Protein AF-A0A497P0Y0-F1 (afdb_monomer_lite)

Secondary structure (DSSP, 8-state):
-----TTSS---S--PEEEEEE-SS-EEEEEEEEETTEEEEEEEEE-----S------S-EEEEEEETTEEEEEEE-TTS-EEEEEEEEEE---SEETTEEP-HHHHHHH--HHHHGGG-SS-HHHHHHHHHHHHHHHHHHH--S---TTSPPEEEEEEEEPPHHHHHHHHHH-TTHHHHS-TT-EEEEEEEE-----TTS-GGGSS-------GGGGGSHHHHHHHHHHHHHHHHHHHTT-EEES--S-GGG-EE-TTS-EE--S--EEES-GGGS-HHHHHHHHHHH-TTHHHHHHHHHHTTHHHHH---

pLDDT: mean 73.54, std 20.31, range [21.72, 95.25]

Structure (mmCIF, N/CA/C/O backbone):
data_AF-A0A497P0Y0-F1
#
_entry.id   AF-A0A497P0Y0-F1
#
loop_
_atom_site.group_PDB
_atom_site.id
_atom_site.type_symbol
_atom_site.label_atom_id
_atom_site.label_alt_id
_atom_site.label_comp_id
_atom_site.label_asym_id
_atom_site.label_entity_id
_atom_site.label_seq_id
_atom_site.pdbx_PDB_ins_code
_atom_site.Cartn_x
_atom_site.Cartn_y
_atom_site.Cartn_z
_atom_site.occupancy
_atom_site.B_iso_or_equiv
_atom_site.auth_seq_id
_atom_site.auth_comp_id
_atom_site.auth_asym_id
_atom_site.auth_atom_id
_atom_site.pdbx_PDB_model_num
ATOM 1 N N . MET A 1 1 ? -56.706 9.541 15.195 1.00 26.22 1 MET A N 1
ATOM 2 C CA . MET A 1 1 ? -55.741 8.515 15.650 1.00 26.22 1 MET A CA 1
ATOM 3 C C . MET A 1 1 ? -54.437 8.794 14.907 1.00 26.22 1 MET A C 1
ATOM 5 O O . MET A 1 1 ? -54.385 8.476 13.733 1.00 26.22 1 MET A O 1
ATOM 9 N N . VAL A 1 2 ? -53.540 9.685 15.359 1.00 25.16 2 VAL A N 1
ATOM 10 C CA . VAL A 1 2 ? -52.683 9.678 16.581 1.00 25.16 2 VAL A CA 1
ATOM 11 C C . VAL A 1 2 ? -51.764 8.446 16.550 1.00 25.16 2 VAL A C 1
ATOM 13 O O . VAL A 1 2 ? -52.299 7.348 16.523 1.00 25.16 2 VAL A O 1
ATOM 16 N N . ALA A 1 3 ? -50.427 8.519 16.491 1.00 21.72 3 ALA A N 1
ATOM 17 C CA . ALA A 1 3 ? -49.429 9.527 16.903 1.00 21.72 3 ALA A CA 1
ATOM 18 C C . ALA A 1 3 ? -48.174 9.435 15.983 1.00 21.72 3 ALA A C 1
ATOM 20 O O . ALA A 1 3 ? -48.019 8.425 15.311 1.00 21.72 3 ALA A O 1
ATOM 21 N N . SER A 1 4 ? -47.204 10.348 15.875 1.00 24.91 4 SER A N 1
ATOM 22 C CA . SER A 1 4 ? -46.883 11.650 16.471 1.00 24.91 4 SER A CA 1
ATO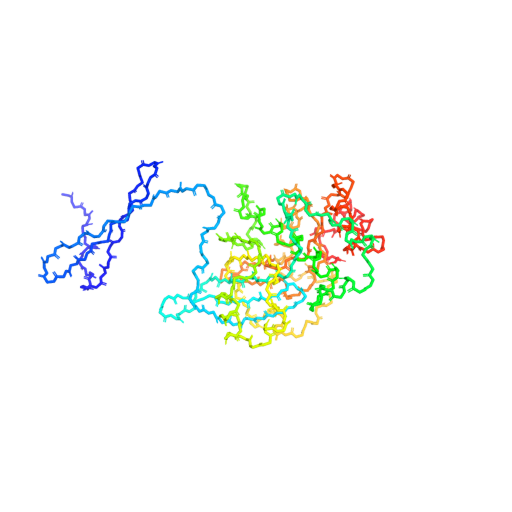M 23 C C . SER A 1 4 ? -45.956 12.366 15.468 1.00 24.91 4 SER A C 1
ATOM 25 O O . SER A 1 4 ? -45.008 11.773 14.957 1.00 24.91 4 SER A O 1
ATOM 27 N N . ILE A 1 5 ? -46.249 13.638 15.190 1.00 28.92 5 ILE A N 1
ATOM 28 C CA . ILE A 1 5 ? -45.466 14.584 14.372 1.00 28.92 5 ILE A CA 1
ATOM 29 C C . ILE A 1 5 ? -44.524 15.423 15.278 1.00 28.92 5 ILE A C 1
ATOM 31 O O . ILE A 1 5 ? -44.015 16.473 14.896 1.00 28.92 5 ILE A O 1
ATOM 35 N N . ASP A 1 6 ? -44.211 14.950 16.489 1.00 26.39 6 ASP A N 1
ATOM 36 C CA . ASP A 1 6 ? -43.544 15.764 17.518 1.00 26.39 6 ASP A CA 1
ATOM 37 C C . ASP A 1 6 ? -42.010 15.697 17.542 1.00 26.39 6 ASP A C 1
ATOM 39 O O . ASP A 1 6 ? -41.396 16.006 18.559 1.00 26.39 6 ASP A O 1
ATOM 43 N N . ILE A 1 7 ? -41.347 15.400 16.420 1.00 30.09 7 ILE A N 1
ATOM 44 C CA . ILE A 1 7 ? -39.879 15.577 16.304 1.00 30.09 7 ILE A CA 1
ATOM 45 C C . ILE A 1 7 ? -39.515 16.597 15.208 1.00 30.09 7 ILE A C 1
ATOM 47 O O . ILE A 1 7 ? -38.430 16.577 14.644 1.00 30.09 7 ILE A O 1
ATOM 51 N N . ILE A 1 8 ? -40.415 17.537 14.888 1.00 31.58 8 ILE A N 1
ATOM 52 C CA . ILE A 1 8 ? -40.099 18.686 14.004 1.00 31.58 8 ILE A CA 1
ATOM 53 C C . ILE A 1 8 ? -40.262 20.036 14.735 1.00 31.58 8 ILE A C 1
ATOM 55 O O . ILE A 1 8 ? -40.150 21.111 14.153 1.00 31.58 8 ILE A O 1
ATOM 59 N N . ARG A 1 9 ? -40.438 20.029 16.061 1.00 33.03 9 ARG A N 1
ATOM 60 C CA . ARG A 1 9 ? -40.437 21.254 16.877 1.00 33.03 9 ARG A CA 1
ATOM 61 C C . ARG A 1 9 ? -39.336 21.235 17.926 1.00 33.03 9 ARG A C 1
ATOM 63 O O . ARG A 1 9 ? -39.601 21.049 19.106 1.00 33.03 9 ARG A O 1
ATOM 70 N N . LYS A 1 10 ? -38.106 21.457 17.453 1.00 32.50 10 LYS A N 1
ATOM 71 C CA . LYS A 1 10 ? -37.023 22.240 18.089 1.00 32.50 10 LYS A CA 1
ATOM 72 C C . LYS A 1 10 ? -35.730 22.060 17.285 1.00 32.50 10 LYS A C 1
ATOM 74 O O . LYS A 1 10 ? -34.733 21.568 17.794 1.00 32.50 10 LYS A O 1
ATOM 79 N N . LEU A 1 11 ? -35.738 22.472 16.019 1.00 30.89 11 LEU A N 1
ATOM 80 C CA . LEU A 1 11 ? -34.484 22.817 15.354 1.00 30.89 11 LEU A CA 1
ATOM 81 C C . LEU A 1 11 ? -34.335 24.326 15.474 1.00 30.89 11 LEU A C 1
ATOM 83 O O . LEU A 1 11 ? -35.070 25.105 14.869 1.00 30.89 11 LEU A O 1
ATOM 87 N N . SER A 1 12 ? -33.448 24.734 16.373 1.00 30.14 12 SER A N 1
ATOM 88 C CA . SER A 1 12 ? -33.051 26.121 16.550 1.00 30.14 12 SER A CA 1
ATOM 89 C C . SER A 1 12 ? -32.445 26.637 15.245 1.00 30.14 12 SER A C 1
ATOM 91 O O . SER A 1 12 ? -31.323 26.269 14.931 1.00 30.14 12 SER A O 1
ATOM 93 N N . ALA A 1 13 ? -33.205 27.433 14.490 1.00 37.41 13 ALA A N 1
ATOM 94 C CA . ALA A 1 13 ? -32.829 28.497 13.542 1.00 37.41 13 ALA A CA 1
ATOM 95 C C . ALA A 1 13 ? -31.476 28.470 12.767 1.00 37.41 13 ALA A C 1
ATOM 97 O O . ALA A 1 13 ? -31.048 29.522 12.302 1.00 37.41 13 ALA A O 1
ATOM 98 N N . LYS A 1 14 ? -30.781 27.339 12.584 1.00 37.22 14 LYS A N 1
ATOM 99 C CA . LYS A 1 14 ? -29.436 27.297 11.972 1.00 37.22 14 LYS A CA 1
ATOM 100 C C . LYS A 1 14 ? -29.099 26.018 11.195 1.00 37.22 14 LYS A C 1
ATOM 102 O O . LYS A 1 14 ? -27.926 25.765 10.941 1.00 37.22 14 LYS A O 1
ATOM 107 N N . GLU A 1 15 ? -30.073 25.217 10.773 1.00 38.66 15 GLU A N 1
ATOM 108 C CA . GLU A 1 15 ? -29.771 23.977 10.042 1.00 38.66 15 GLU A CA 1
ATOM 109 C C . GLU A 1 15 ? -30.159 24.057 8.564 1.00 38.66 15 GLU A C 1
ATOM 111 O O . GLU A 1 15 ? -31.313 24.279 8.204 1.00 38.66 15 GLU A O 1
ATOM 116 N N . SER A 1 16 ? -29.158 23.874 7.697 1.00 41.31 16 SER A N 1
ATOM 117 C CA . SER A 1 16 ? -29.341 23.672 6.259 1.00 41.31 16 SER A CA 1
ATOM 118 C C . SER A 1 16 ? -29.827 22.245 6.015 1.00 41.31 16 SER A C 1
ATOM 120 O O . SER A 1 16 ? -29.121 21.294 6.345 1.00 41.31 16 SER A O 1
ATOM 122 N N . LEU A 1 17 ? -30.998 22.074 5.400 1.00 39.56 17 LEU A N 1
ATOM 123 C CA . LEU A 1 17 ? -31.491 20.753 5.007 1.00 39.56 17 LEU A CA 1
ATOM 124 C C . LEU A 1 17 ? -31.015 20.434 3.582 1.00 39.56 17 LEU A C 1
ATOM 126 O O . LEU A 1 17 ? -31.381 21.129 2.634 1.00 39.56 17 LEU A O 1
ATOM 130 N N . ILE A 1 18 ? -30.211 19.382 3.419 1.00 39.75 18 ILE A N 1
ATOM 131 C CA . ILE A 1 18 ? -29.804 18.873 2.101 1.00 39.75 18 ILE A CA 1
ATOM 132 C C . ILE A 1 18 ? -30.779 17.767 1.704 1.00 39.75 18 ILE A C 1
ATOM 134 O O . ILE A 1 18 ? -30.883 16.748 2.386 1.00 39.75 18 ILE A O 1
ATOM 138 N N . ARG A 1 19 ? -31.488 17.949 0.586 1.00 43.88 19 ARG A N 1
ATOM 139 C CA . ARG A 1 19 ? -32.291 16.885 -0.035 1.00 43.88 19 ARG A CA 1
ATOM 140 C C . ARG A 1 19 ? -31.637 16.475 -1.349 1.00 43.88 19 ARG A C 1
ATOM 142 O O . ARG A 1 19 ? -31.495 17.303 -2.247 1.00 43.88 19 ARG A O 1
ATOM 149 N N . ALA A 1 20 ? -31.233 15.210 -1.441 1.00 33.78 20 ALA A N 1
ATOM 150 C CA . ALA A 1 20 ? -30.692 14.619 -2.658 1.00 33.78 20 ALA A CA 1
ATOM 151 C C . ALA A 1 20 ? -31.808 13.889 -3.413 1.00 33.78 20 ALA A C 1
ATOM 153 O O . ALA A 1 20 ? -32.494 13.038 -2.845 1.00 33.78 20 ALA A O 1
ATOM 154 N N . PHE A 1 21 ? -31.973 14.212 -4.694 1.00 42.25 21 PHE A N 1
ATOM 155 C CA . PHE A 1 21 ? -32.857 13.488 -5.603 1.00 42.25 21 PHE A CA 1
ATOM 156 C C . PHE A 1 21 ? -32.004 12.825 -6.683 1.00 42.25 21 PHE A C 1
ATOM 158 O O . PHE A 1 21 ? -31.130 13.463 -7.269 1.00 42.25 21 PHE A O 1
ATOM 165 N N . ASN A 1 22 ? -32.252 11.540 -6.929 1.00 33.12 22 ASN A N 1
ATOM 166 C CA . ASN A 1 22 ? -31.577 10.763 -7.961 1.00 33.12 22 ASN A CA 1
ATOM 167 C C . ASN A 1 22 ? -32.550 10.545 -9.127 1.00 33.12 22 ASN A C 1
ATOM 169 O O . ASN A 1 22 ? -33.554 9.855 -8.956 1.00 33.12 22 ASN A O 1
ATOM 173 N N . ASN A 1 23 ? -32.259 11.116 -10.300 1.00 36.78 23 ASN A N 1
ATOM 174 C CA . ASN A 1 23 ? -33.035 10.885 -11.527 1.00 36.78 23 ASN A CA 1
ATOM 175 C C . ASN A 1 23 ? -32.275 10.039 -12.572 1.00 36.78 23 ASN A C 1
ATOM 177 O O . ASN A 1 23 ? -32.440 10.222 -13.773 1.00 36.78 23 ASN A O 1
ATOM 181 N N . ARG A 1 24 ? -31.474 9.072 -12.105 1.00 41.53 24 ARG A N 1
ATOM 182 C CA . ARG A 1 24 ? -30.738 8.056 -12.885 1.00 41.53 24 ARG A CA 1
ATOM 183 C C . ARG A 1 24 ? -29.571 8.543 -13.752 1.00 41.53 24 ARG A C 1
ATOM 185 O O . ARG A 1 24 ? -28.802 7.688 -14.173 1.00 41.53 24 ARG A O 1
ATOM 192 N N . GLN A 1 25 ? -29.360 9.845 -13.962 1.00 38.66 25 GLN A N 1
ATOM 193 C CA . GLN A 1 25 ? -28.145 10.356 -14.636 1.00 38.66 25 GLN A CA 1
ATOM 194 C C . GLN A 1 25 ? -27.561 11.634 -14.017 1.00 38.66 25 GLN A C 1
ATOM 196 O O . GLN A 1 25 ? -26.465 12.057 -14.383 1.00 38.66 25 GLN A O 1
ATOM 201 N N . THR A 1 26 ? -28.246 12.240 -13.046 1.00 33.69 26 THR A N 1
ATOM 202 C CA . THR A 1 26 ? -27.834 13.515 -12.460 1.00 33.69 26 THR A CA 1
ATOM 203 C C . THR A 1 26 ? -28.132 13.535 -10.964 1.00 33.69 26 THR A C 1
ATOM 205 O O . THR A 1 26 ? -29.232 13.185 -10.529 1.00 33.69 26 THR A O 1
ATOM 208 N N . LEU A 1 27 ? -27.147 13.946 -10.163 1.00 36.38 27 LEU A N 1
ATOM 209 C CA . LEU A 1 27 ? -27.351 14.257 -8.748 1.00 36.38 27 LEU A CA 1
ATOM 210 C C . LEU A 1 27 ? -27.666 15.746 -8.636 1.00 36.38 27 LEU A C 1
ATOM 212 O O . LEU A 1 27 ? -26.836 16.591 -8.975 1.00 36.38 27 LEU A O 1
ATOM 216 N N . VAL A 1 28 ? -28.881 16.052 -8.182 1.00 38.41 28 VAL A N 1
ATOM 217 C CA . VAL A 1 28 ? -29.324 17.423 -7.926 1.00 38.41 28 VAL A CA 1
ATOM 218 C C . VAL A 1 28 ? -29.321 17.652 -6.423 1.00 38.41 28 VAL A C 1
ATOM 220 O O . VAL A 1 28 ? -30.096 17.032 -5.689 1.00 38.41 28 VAL A O 1
ATOM 223 N N . PHE A 1 29 ? -28.455 18.554 -5.970 1.00 39.50 29 PHE A N 1
ATOM 224 C CA . PHE A 1 29 ? -28.416 18.990 -4.580 1.00 39.50 29 PHE A CA 1
ATOM 225 C C . PHE A 1 29 ? -29.202 20.288 -4.456 1.00 39.50 29 PHE A C 1
ATOM 227 O O . PHE A 1 29 ? -28.861 21.290 -5.086 1.00 39.50 29 PHE A O 1
ATOM 234 N N . ARG A 1 30 ? -30.265 20.263 -3.647 1.00 46.97 30 ARG A N 1
ATOM 235 C CA . ARG A 1 30 ? -30.983 21.476 -3.247 1.00 46.97 30 ARG A CA 1
ATOM 236 C C . ARG A 1 30 ? -30.534 21.869 -1.854 1.00 46.97 30 ARG A C 1
ATOM 238 O O . ARG A 1 30 ? -30.734 21.104 -0.907 1.00 46.97 30 ARG A O 1
ATOM 245 N N . LYS A 1 31 ? -29.947 23.058 -1.743 1.00 42.88 31 LYS A N 1
ATOM 246 C CA . LYS A 1 31 ? -29.675 23.696 -0.457 1.00 42.88 31 LYS A CA 1
ATOM 247 C C . LYS A 1 31 ? -30.697 24.807 -0.265 1.00 42.88 31 LYS A C 1
ATOM 249 O O . LYS A 1 31 ? -30.744 25.743 -1.061 1.00 42.88 31 LYS A O 1
ATOM 254 N N . VAL A 1 32 ? -31.541 24.638 0.747 1.00 47.59 32 VAL A N 1
ATOM 255 C CA . VAL A 1 32 ? -32.571 25.609 1.116 1.00 47.59 32 VAL A CA 1
ATOM 256 C C . VAL A 1 32 ? -32.008 26.498 2.214 1.00 47.59 32 VAL A C 1
ATOM 258 O O . VAL A 1 32 ? -31.602 25.995 3.265 1.00 47.59 32 VAL A O 1
ATOM 261 N N . TYR A 1 33 ? -31.977 27.802 1.960 1.00 49.31 33 TYR A N 1
ATOM 262 C CA . TYR A 1 33 ? -31.650 28.807 2.964 1.00 49.31 33 TYR A CA 1
ATOM 263 C C . TYR A 1 33 ? -32.913 29.557 3.361 1.00 49.31 33 TYR A C 1
ATOM 265 O O . TYR A 1 33 ? -33.734 29.902 2.512 1.00 49.31 33 TYR A O 1
ATOM 273 N N . MET A 1 34 ? -33.032 29.826 4.655 1.00 47.50 34 MET A N 1
ATOM 274 C CA . MET A 1 34 ? -34.010 30.763 5.188 1.00 47.50 34 MET A CA 1
ATOM 275 C C . MET A 1 34 ? -33.239 32.033 5.531 1.00 47.50 34 MET A C 1
ATOM 277 O O . MET A 1 34 ? -32.602 32.086 6.581 1.00 47.50 34 MET A O 1
ATOM 281 N N . ASP A 1 35 ? -33.254 33.018 4.635 1.00 47.00 35 ASP A N 1
ATOM 282 C CA . ASP A 1 35 ? -32.690 34.341 4.909 1.00 47.00 35 ASP A CA 1
ATOM 283 C C . ASP A 1 35 ? -33.825 35.368 4.934 1.00 47.00 35 ASP A C 1
ATOM 285 O O . ASP A 1 35 ? -34.617 35.477 3.991 1.00 47.00 35 ASP A O 1
ATOM 289 N N . ASN A 1 36 ? -33.967 36.050 6.072 1.00 48.34 36 ASN A N 1
ATOM 290 C CA . ASN A 1 36 ? -35.011 37.045 6.343 1.00 48.34 36 ASN A CA 1
ATOM 291 C C . ASN A 1 36 ? -36.447 36.612 5.975 1.00 48.34 36 ASN A C 1
ATOM 293 O O . ASN A 1 36 ? -37.255 37.416 5.518 1.00 48.34 36 ASN A O 1
ATOM 297 N N . GLY A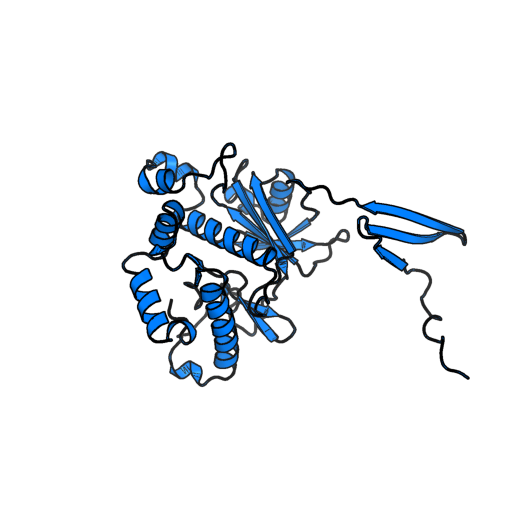 1 37 ? -36.780 35.333 6.181 1.00 51.25 37 GLY A N 1
ATOM 298 C CA . GLY A 1 37 ? -38.121 34.795 5.919 1.00 51.25 37 GLY A CA 1
ATOM 299 C C . GLY A 1 37 ? -38.429 34.513 4.445 1.00 51.25 37 GLY A C 1
ATOM 300 O O . GLY A 1 37 ? -39.559 34.146 4.133 1.00 51.25 37 GLY A O 1
ATOM 301 N N . SER A 1 38 ? -37.443 34.639 3.553 1.00 40.31 38 SER A N 1
ATOM 302 C CA . SER A 1 38 ? -37.554 34.251 2.145 1.00 40.31 38 SER A CA 1
ATOM 303 C C . SER A 1 38 ? -36.740 32.987 1.860 1.00 40.31 38 SER A C 1
ATOM 305 O O . SER A 1 38 ? -35.599 32.848 2.306 1.00 40.31 38 SER A O 1
ATOM 307 N N . GLU A 1 39 ? -37.352 32.042 1.144 1.00 48.66 39 GLU A N 1
ATOM 308 C CA . GLU A 1 39 ? -36.706 30.796 0.737 1.00 48.66 39 GLU A CA 1
ATOM 309 C C . GLU A 1 39 ? -35.817 31.059 -0.484 1.00 48.66 39 GLU A C 1
ATOM 311 O O . GLU A 1 39 ? -36.305 31.475 -1.536 1.00 48.66 39 GLU A O 1
ATOM 316 N N . GLN A 1 40 ? -34.515 30.795 -0.363 1.00 43.19 40 GLN A N 1
ATOM 317 C CA . GLN A 1 40 ? -33.606 30.782 -1.510 1.00 43.19 40 GLN A CA 1
ATOM 318 C C . GLN A 1 40 ? -33.149 29.354 -1.807 1.00 43.19 40 GLN A C 1
ATOM 320 O O . GLN A 1 40 ? -32.635 28.652 -0.930 1.00 43.19 40 GLN A O 1
ATOM 325 N N . ILE A 1 41 ? -33.334 28.928 -3.061 1.00 48.75 41 ILE A N 1
ATOM 326 C CA . ILE A 1 41 ? -33.020 27.577 -3.535 1.00 48.75 41 ILE A CA 1
ATOM 327 C C . ILE A 1 41 ? -31.795 27.650 -4.443 1.00 48.75 41 ILE A C 1
ATOM 329 O O . ILE A 1 41 ? -31.890 28.081 -5.593 1.00 48.75 41 ILE A O 1
ATOM 333 N N . LEU A 1 42 ? -30.651 27.170 -3.953 1.00 40.81 42 LEU A N 1
ATOM 334 C CA . LEU A 1 42 ? -29.485 26.943 -4.803 1.00 40.81 42 LEU A CA 1
ATOM 335 C C . LEU A 1 42 ? -29.553 25.515 -5.358 1.00 40.81 42 LEU A C 1
ATOM 337 O O . LEU A 1 42 ? -29.602 24.550 -4.588 1.00 40.81 42 LEU A O 1
ATOM 341 N N . THR A 1 43 ? -29.587 25.388 -6.685 1.00 41.81 43 THR A N 1
ATOM 342 C CA . THR A 1 43 ? -29.616 24.095 -7.380 1.00 41.81 43 THR A CA 1
ATOM 343 C C . THR A 1 43 ? -28.285 23.878 -8.081 1.00 41.81 43 THR A C 1
ATOM 345 O O . THR A 1 43 ? -27.967 24.600 -9.022 1.00 41.81 43 THR A O 1
ATOM 348 N N . THR A 1 44 ? -27.530 22.870 -7.644 1.00 39.81 44 THR A N 1
ATOM 349 C CA . THR A 1 44 ? -26.302 22.445 -8.327 1.00 39.81 44 THR A CA 1
ATOM 350 C C . THR A 1 44 ? -26.538 21.097 -8.992 1.00 39.81 44 THR A C 1
ATOM 352 O O . THR A 1 44 ? -26.997 20.146 -8.352 1.00 39.81 44 THR A O 1
ATOM 355 N N . THR A 1 45 ? -26.216 21.032 -10.280 1.00 35.88 45 THR A N 1
ATOM 356 C CA . THR A 1 45 ? -26.426 19.871 -11.147 1.00 35.88 45 THR A CA 1
ATOM 357 C C . THR A 1 45 ? -25.080 19.212 -11.426 1.00 35.88 45 THR A C 1
ATOM 359 O O . THR A 1 45 ? -24.181 19.868 -11.946 1.00 35.88 45 THR A O 1
ATOM 362 N N . TYR A 1 46 ? -24.930 17.929 -11.085 1.00 33.88 46 TYR A N 1
ATOM 363 C CA . TYR A 1 46 ? -23.716 17.166 -11.384 1.00 33.88 46 TYR A CA 1
ATOM 364 C C . TYR A 1 46 ? -23.980 16.082 -12.432 1.00 33.88 46 TYR A C 1
ATOM 366 O O . TYR A 1 46 ? -24.765 15.162 -12.182 1.00 33.88 46 TYR A O 1
ATOM 374 N N . THR A 1 47 ? -23.270 16.163 -13.559 1.00 33.81 47 THR A N 1
ATOM 375 C CA . THR A 1 47 ? -23.210 15.122 -14.595 1.00 33.81 47 THR A CA 1
ATOM 376 C C . THR A 1 47 ? -21.839 14.434 -14.522 1.00 33.81 47 THR A C 1
ATOM 378 O O . THR A 1 47 ? -20.821 15.133 -14.553 1.00 33.81 47 THR A O 1
ATOM 381 N N . PRO A 1 48 ? -21.751 13.099 -14.380 1.00 33.94 48 PRO A N 1
ATOM 382 C CA . PRO A 1 48 ? -20.465 12.409 -14.378 1.00 33.94 48 PRO A CA 1
ATOM 383 C C . PRO A 1 48 ? -19.941 12.280 -15.815 1.00 33.94 48 PRO A C 1
ATOM 385 O O . PRO A 1 48 ? -20.523 11.550 -16.610 1.00 33.94 48 PRO A O 1
ATOM 388 N N . GLU A 1 49 ? -18.842 12.960 -16.139 1.00 33.03 49 GLU A N 1
ATOM 389 C CA . GLU A 1 49 ? -18.039 12.656 -17.330 1.00 33.03 49 GLU A CA 1
ATOM 390 C C . GLU A 1 49 ? -16.922 11.664 -16.982 1.00 33.03 49 GLU A C 1
ATOM 392 O O . GLU A 1 49 ? -16.251 11.783 -15.951 1.00 33.03 49 GLU A O 1
ATOM 397 N N . GLU A 1 50 ? -16.738 10.682 -17.864 1.00 40.28 50 GLU A N 1
ATOM 398 C CA . GLU A 1 50 ? -15.572 9.807 -17.932 1.00 40.28 50 GLU A CA 1
ATOM 399 C C . GLU A 1 50 ? -14.346 10.626 -18.361 1.00 40.28 50 GLU A C 1
ATOM 401 O O . GLU A 1 50 ? -14.246 11.040 -19.510 1.00 40.28 50 GLU A O 1
ATOM 406 N N . SER A 1 51 ? -13.402 10.879 -17.454 1.00 32.06 51 SER A N 1
ATOM 407 C CA . SER A 1 51 ? -11.974 11.029 -17.776 1.00 32.06 51 SER A CA 1
ATOM 408 C C . SER A 1 51 ? -11.137 11.327 -16.535 1.00 32.06 51 SER A C 1
ATOM 410 O O . SER A 1 51 ? -11.592 11.842 -15.514 1.00 32.06 51 SER A O 1
ATOM 412 N N . GLU A 1 52 ? -9.883 10.908 -16.651 1.00 40.44 52 GLU A N 1
ATOM 413 C CA . GLU A 1 52 ? -8.750 11.202 -15.789 1.00 40.44 52 GLU A CA 1
ATOM 414 C C . GLU A 1 52 ? -8.679 12.701 -15.443 1.00 40.44 52 GLU A C 1
ATOM 416 O O . GLU A 1 52 ? -8.637 13.547 -16.328 1.00 40.44 52 GLU A O 1
ATOM 421 N N . GLY A 1 53 ? -8.622 13.025 -14.146 1.00 38.28 53 GLY A N 1
ATOM 422 C CA . GLY A 1 53 ? -8.414 14.394 -13.664 1.00 38.28 53 GLY A CA 1
ATOM 423 C C . GLY A 1 53 ? -9.655 15.039 -13.047 1.00 38.28 53 GLY A C 1
ATOM 424 O O . GLY A 1 53 ? -10.297 15.887 -13.652 1.00 38.28 53 GLY A O 1
ATOM 425 N N . LYS A 1 54 ? -9.952 14.708 -11.784 1.00 36.56 54 LYS A N 1
ATOM 426 C CA . LYS A 1 54 ? -10.647 15.651 -10.895 1.00 36.56 54 LYS A CA 1
ATOM 427 C C . LYS A 1 54 ? -9.841 15.876 -9.630 1.00 36.56 54 LYS A C 1
ATOM 429 O O . LYS A 1 54 ? -9.454 14.920 -8.938 1.00 36.56 54 LYS A O 1
ATOM 434 N N . ASP A 1 55 ? -9.613 17.160 -9.387 1.00 37.12 55 ASP A N 1
ATOM 435 C CA . ASP A 1 55 ? -8.740 17.751 -8.390 1.00 37.12 55 ASP A CA 1
ATOM 436 C C . ASP A 1 55 ? -8.863 17.123 -7.002 1.00 37.12 55 ASP A C 1
ATOM 438 O O . ASP A 1 55 ? -9.887 16.585 -6.564 1.00 37.12 55 ASP A O 1
ATOM 442 N N . PHE A 1 56 ? -7.720 17.092 -6.336 1.00 42.00 56 PHE A N 1
ATOM 443 C CA . PHE A 1 56 ? -7.572 16.619 -4.977 1.00 42.00 56 PHE A CA 1
ATOM 444 C C . PHE A 1 56 ? -7.939 17.774 -4.036 1.00 42.00 56 PHE A C 1
ATOM 446 O O . PHE A 1 56 ? -7.100 18.618 -3.760 1.00 42.00 56 PHE A O 1
ATOM 453 N N . GLU A 1 57 ? -9.190 17.838 -3.576 1.00 43.34 57 GLU A N 1
ATOM 454 C CA . GLU A 1 57 ? -9.614 18.834 -2.582 1.00 43.34 57 GLU A CA 1
ATOM 455 C C . GLU A 1 57 ? -9.290 18.340 -1.165 1.00 43.34 57 GLU A C 1
ATOM 457 O O . GLU A 1 57 ? -10.073 17.638 -0.522 1.00 43.34 57 GLU A O 1
ATOM 462 N N . ALA A 1 58 ? -8.098 18.681 -0.689 1.00 46.59 58 ALA A N 1
ATOM 463 C 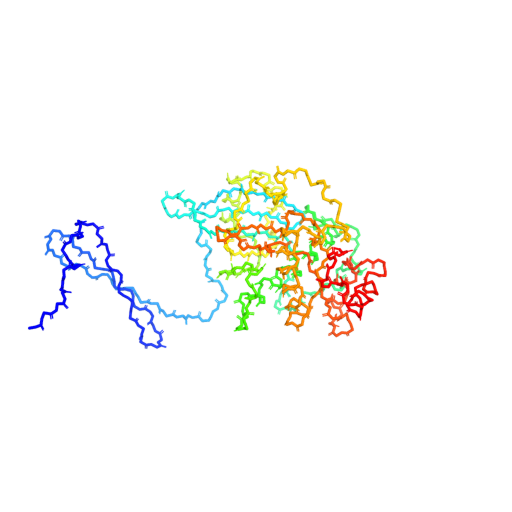CA . ALA A 1 58 ? -7.836 18.862 0.731 1.00 46.59 58 ALA A CA 1
ATOM 464 C C . ALA A 1 58 ? -7.044 20.163 0.860 1.00 46.59 58 ALA A C 1
ATOM 466 O O . ALA A 1 58 ? -5.909 20.207 0.412 1.00 46.59 58 ALA A O 1
ATOM 467 N N . GLU A 1 59 ? -7.635 21.220 1.422 1.00 55.62 59 GLU A N 1
ATOM 468 C CA . GLU A 1 59 ? -6.973 22.536 1.463 1.00 55.62 59 GLU A CA 1
ATOM 469 C C . GLU A 1 59 ? -5.779 22.560 2.431 1.00 55.62 59 GLU A C 1
ATOM 471 O O . GLU A 1 59 ? -4.812 23.290 2.222 1.00 55.62 59 GLU A O 1
ATOM 476 N N . THR A 1 60 ? -5.819 21.757 3.502 1.00 71.69 60 THR A N 1
ATOM 477 C CA . THR A 1 60 ? -4.711 21.627 4.460 1.00 71.69 60 THR A CA 1
ATOM 478 C C . THR A 1 60 ? -4.630 20.220 5.060 1.00 71.69 60 THR A C 1
ATOM 480 O O . THR A 1 60 ? -5.583 19.436 5.028 1.00 71.69 60 THR A O 1
ATOM 483 N N . MET A 1 61 ? -3.464 19.873 5.612 1.00 85.75 61 MET A N 1
ATOM 484 C CA . MET A 1 61 ? -3.198 18.540 6.154 1.00 85.75 61 MET A CA 1
ATOM 485 C C . MET A 1 61 ? -2.170 18.572 7.290 1.00 85.75 61 MET A C 1
ATOM 487 O O . MET A 1 61 ? -1.287 19.427 7.303 1.00 85.75 61 MET A O 1
ATOM 491 N N . ASP A 1 62 ? -2.255 17.610 8.211 1.00 86.81 62 ASP A N 1
ATOM 492 C CA . ASP A 1 62 ? -1.267 17.402 9.276 1.00 86.81 62 ASP A CA 1
ATOM 493 C C . ASP A 1 62 ? -0.405 16.175 8.982 1.00 86.81 62 ASP A C 1
ATOM 495 O O . ASP A 1 62 ? -0.908 15.097 8.668 1.00 86.81 62 ASP A O 1
ATOM 499 N N . TYR A 1 63 ? 0.912 16.305 9.108 1.00 88.00 63 TYR A N 1
ATOM 500 C CA . TYR A 1 63 ? 1.826 15.189 8.882 1.00 88.00 63 TYR A CA 1
ATOM 501 C C . TYR A 1 63 ? 1.725 14.142 10.002 1.00 88.00 63 TYR A C 1
ATOM 503 O O . TYR A 1 63 ? 1.937 14.452 11.173 1.00 88.00 63 TYR A O 1
ATOM 511 N N . LEU A 1 64 ? 1.453 12.885 9.635 1.00 84.75 64 LEU A N 1
ATOM 512 C CA . LEU A 1 64 ? 1.359 11.771 10.587 1.00 84.75 64 LEU A CA 1
ATOM 513 C C . LEU A 1 64 ? 2.646 10.953 10.676 1.00 84.75 64 LEU A C 1
ATOM 515 O O . LEU A 1 64 ? 2.981 10.435 11.740 1.00 84.75 64 LEU A O 1
ATOM 519 N N . GLY A 1 65 ? 3.374 10.807 9.571 1.00 84.69 65 GLY A N 1
ATOM 520 C CA . GLY A 1 65 ? 4.581 9.991 9.558 1.00 84.69 65 GLY A CA 1
ATOM 521 C C . GLY A 1 65 ? 5.046 9.616 8.163 1.00 84.69 65 GLY A C 1
ATOM 522 O O . GLY A 1 65 ? 4.380 9.864 7.156 1.00 84.69 65 GLY A O 1
ATOM 523 N N . SER A 1 66 ? 6.228 9.008 8.097 1.00 83.69 66 SER A N 1
ATOM 524 C CA . SER A 1 66 ? 6.775 8.517 6.842 1.00 83.69 66 SER A CA 1
ATOM 525 C C . SER A 1 66 ? 7.761 7.371 7.054 1.00 83.69 66 SER A C 1
ATOM 527 O O . SER A 1 66 ? 8.383 7.250 8.107 1.00 83.69 66 SER A O 1
ATOM 529 N N . GLY A 1 67 ? 7.903 6.529 6.033 1.00 78.38 67 GLY A N 1
ATOM 530 C CA . GLY A 1 67 ? 8.836 5.402 6.010 1.00 78.38 67 GLY A CA 1
ATOM 531 C C . GLY A 1 67 ? 9.264 5.062 4.584 1.00 78.38 67 GLY A C 1
ATOM 532 O O . GLY A 1 67 ? 9.106 5.883 3.673 1.00 78.38 67 GLY A O 1
ATOM 533 N N . TYR A 1 68 ? 9.778 3.849 4.367 1.00 71.44 68 TYR A N 1
ATOM 534 C CA . TYR A 1 68 ? 10.087 3.357 3.016 1.00 71.44 68 TYR A CA 1
ATOM 535 C C . TYR A 1 68 ? 8.851 3.353 2.105 1.00 71.44 68 TYR A C 1
ATOM 537 O O . TYR A 1 68 ? 8.971 3.652 0.919 1.00 71.44 68 TYR A O 1
ATOM 545 N N . GLY A 1 69 ? 7.677 3.102 2.696 1.00 70.88 69 GLY A N 1
ATOM 546 C CA . GLY A 1 69 ? 6.379 3.056 2.030 1.00 70.88 69 GLY A CA 1
ATOM 547 C C . GLY A 1 69 ? 5.776 4.406 1.637 1.00 70.88 69 GLY A C 1
ATOM 548 O O . GLY A 1 69 ? 4.640 4.429 1.205 1.00 70.88 69 GLY A O 1
ATOM 549 N N . GLY A 1 70 ? 6.454 5.545 1.834 1.00 87.12 70 GLY A N 1
ATOM 550 C CA . GLY A 1 70 ? 5.908 6.879 1.521 1.00 87.12 70 GLY A CA 1
ATOM 551 C C . GLY A 1 70 ? 5.644 7.753 2.749 1.00 87.12 70 GLY A C 1
ATOM 552 O O . GLY A 1 70 ? 6.297 7.575 3.781 1.00 87.12 70 GLY A O 1
ATOM 553 N N . SER A 1 71 ? 4.759 8.740 2.617 1.00 90.12 71 SER A N 1
ATOM 554 C CA . SER A 1 71 ? 4.360 9.680 3.676 1.00 90.12 71 SER A CA 1
ATOM 555 C C . SER A 1 71 ? 2.845 9.686 3.855 1.00 90.12 71 SER A C 1
ATOM 557 O O . SER A 1 71 ? 2.115 9.496 2.885 1.00 90.12 71 SER A O 1
ATOM 559 N N . VAL A 1 72 ? 2.390 9.897 5.089 1.00 91.25 72 VAL A N 1
ATOM 560 C CA . VAL A 1 72 ? 0.972 9.915 5.466 1.00 91.25 72 VAL A CA 1
ATOM 561 C C . VAL A 1 72 ? 0.623 11.261 6.087 1.00 91.25 72 VAL A C 1
ATOM 563 O O . VAL A 1 72 ? 1.364 11.768 6.934 1.00 91.25 72 VAL A O 1
ATOM 566 N N . PHE A 1 73 ? -0.529 11.800 5.703 1.00 89.69 73 PHE A N 1
ATOM 567 C CA . PHE A 1 73 ? -1.063 13.058 6.203 1.00 89.69 73 PHE A CA 1
ATOM 568 C C . PHE A 1 73 ? -2.521 12.876 6.628 1.00 89.69 73 PHE A C 1
ATOM 570 O O . PHE A 1 73 ? -3.286 12.214 5.928 1.00 89.69 73 PHE A O 1
ATOM 577 N N . ARG A 1 74 ? -2.918 13.451 7.764 1.00 89.44 74 ARG A N 1
ATOM 578 C CA . ARG A 1 74 ? -4.315 13.534 8.196 1.00 89.44 74 ARG A CA 1
ATOM 579 C C . ARG A 1 74 ? -4.964 14.732 7.526 1.00 89.44 74 ARG A C 1
ATOM 581 O O . ARG A 1 74 ? -4.400 15.823 7.552 1.00 89.44 74 ARG A O 1
ATOM 588 N N . LEU A 1 75 ? -6.123 14.517 6.918 1.00 86.56 75 LEU A N 1
ATOM 589 C CA . LEU A 1 75 ? -6.822 15.565 6.183 1.00 86.56 75 LEU A CA 1
ATOM 590 C C . LEU A 1 75 ? -7.626 16.464 7.130 1.00 86.56 75 LEU A C 1
ATOM 592 O O . LEU A 1 75 ? -8.036 16.026 8.212 1.00 86.56 75 LEU A O 1
ATOM 596 N N . LYS A 1 76 ? -7.855 17.706 6.700 1.00 83.38 76 LYS A N 1
ATOM 597 C CA . LYS A 1 76 ? -8.723 18.681 7.367 1.00 83.38 76 LYS A CA 1
ATOM 598 C C . LYS A 1 76 ? -9.903 19.070 6.477 1.00 83.38 76 LYS A C 1
ATOM 600 O O . LYS A 1 76 ? -9.802 18.971 5.255 1.00 83.38 76 LYS A O 1
ATOM 605 N N . ASP A 1 77 ? -11.011 19.467 7.095 1.00 81.31 77 ASP A N 1
ATOM 606 C CA . ASP A 1 77 ? -12.131 20.125 6.414 1.00 81.31 77 ASP A CA 1
ATOM 607 C C . ASP A 1 77 ? -11.846 21.619 6.161 1.00 81.31 77 ASP A C 1
ATOM 609 O O . ASP A 1 77 ? -10.784 22.137 6.519 1.00 81.31 77 ASP A O 1
ATOM 613 N N . ASN A 1 78 ? -12.810 22.313 5.549 1.00 75.81 78 ASN A N 1
ATOM 614 C CA . ASN A 1 78 ? -12.716 23.735 5.196 1.00 75.81 78 ASN A CA 1
ATOM 615 C C . ASN A 1 78 ? -12.664 24.652 6.432 1.00 75.81 78 ASN A C 1
ATOM 617 O O . ASN A 1 78 ? -12.296 25.819 6.334 1.00 75.81 78 ASN A O 1
ATOM 621 N N . GLU A 1 79 ? -13.020 24.1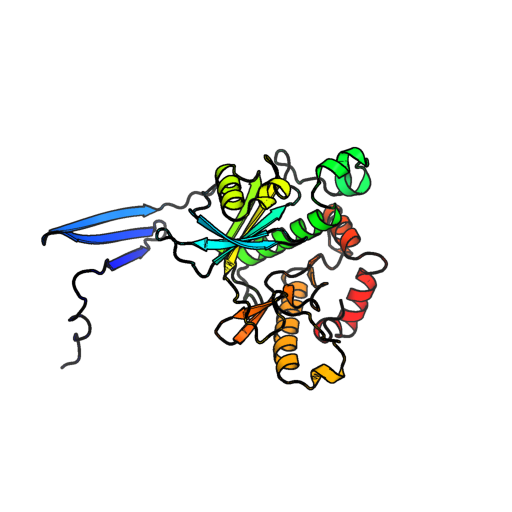35 7.610 1.00 80.00 79 GLU A N 1
ATOM 622 C CA . GLU A 1 79 ? -12.895 24.836 8.886 1.00 80.00 79 GLU A CA 1
ATOM 623 C C . GLU A 1 79 ? -11.573 24.506 9.607 1.00 80.00 79 GLU A C 1
ATOM 625 O O . GLU A 1 79 ? -11.354 24.933 10.743 1.00 80.00 79 GLU A O 1
ATOM 630 N N . GLY A 1 80 ? -10.681 23.740 8.969 1.00 78.19 80 GLY A N 1
ATOM 631 C CA . GLY A 1 80 ? -9.391 23.333 9.520 1.00 78.19 80 GLY A CA 1
ATOM 632 C C . GLY A 1 80 ? -9.475 22.209 10.558 1.00 78.19 80 GLY A C 1
ATOM 633 O O . GLY A 1 80 ? -8.478 21.919 11.229 1.00 78.19 80 GLY A O 1
ATOM 634 N N . ARG A 1 81 ? -10.632 21.555 10.715 1.00 83.19 81 ARG A N 1
ATOM 635 C CA . ARG A 1 81 ? -10.823 20.453 11.666 1.00 83.19 81 ARG A CA 1
ATOM 636 C C . ARG A 1 81 ? -10.385 19.140 11.043 1.00 83.19 81 ARG A C 1
ATOM 638 O O . ARG A 1 81 ? -10.626 18.875 9.871 1.00 83.19 81 ARG A O 1
ATOM 645 N N . LEU A 1 82 ? -9.756 18.289 11.848 1.00 83.25 82 LEU A N 1
ATOM 646 C CA . LEU A 1 82 ? -9.323 16.965 11.412 1.00 83.25 82 LEU A CA 1
ATOM 647 C C . LEU A 1 82 ? -10.523 16.091 11.049 1.00 83.25 82 LEU A C 1
ATOM 649 O O . LEU A 1 82 ? -11.447 15.951 11.847 1.00 83.25 82 LEU A O 1
ATOM 653 N N . ILE A 1 83 ? -10.449 15.444 9.889 1.00 85.69 83 ILE A N 1
ATOM 654 C CA . ILE A 1 83 ? -11.439 14.456 9.454 1.00 85.69 83 ILE A CA 1
ATOM 655 C C . ILE A 1 83 ? -10.870 13.038 9.552 1.00 85.69 83 ILE A C 1
ATOM 657 O O . ILE A 1 83 ? -9.652 12.832 9.613 1.00 85.69 83 ILE A O 1
ATOM 661 N N . ASP A 1 84 ? -11.753 12.038 9.532 1.00 88.81 84 ASP A N 1
ATOM 662 C CA . ASP A 1 84 ? -11.392 10.617 9.652 1.00 88.81 84 ASP A CA 1
ATOM 663 C C . ASP A 1 84 ? -10.891 10.024 8.330 1.00 88.81 84 ASP A C 1
ATOM 665 O O . ASP A 1 84 ? -11.289 8.945 7.885 1.00 88.81 84 ASP A O 1
ATOM 669 N N . LYS A 1 85 ? -9.999 10.766 7.671 1.00 90.12 85 LYS A N 1
ATOM 670 C CA . LYS A 1 85 ? -9.352 10.388 6.419 1.00 90.12 85 LYS A CA 1
ATOM 671 C C . LYS A 1 85 ? -7.874 10.738 6.453 1.00 90.12 85 LYS A C 1
ATOM 673 O O . LYS A 1 85 ? -7.465 11.774 6.983 1.00 90.12 85 LYS A O 1
ATOM 678 N N . VAL A 1 86 ? -7.083 9.887 5.817 1.00 91.50 86 VAL A N 1
ATOM 679 C CA . VAL A 1 86 ? -5.664 10.126 5.567 1.00 91.50 86 VAL A CA 1
ATOM 680 C C . VAL A 1 86 ? -5.362 10.094 4.086 1.00 91.50 86 VAL A C 1
ATOM 682 O O . VAL A 1 86 ? -5.941 9.309 3.340 1.00 91.50 86 VAL A O 1
ATOM 685 N N . LEU A 1 87 ? -4.402 10.918 3.689 1.00 92.44 87 LEU A N 1
ATOM 686 C CA . LEU A 1 87 ? -3.720 10.840 2.413 1.00 92.44 87 LEU A CA 1
ATOM 687 C C . LEU A 1 87 ? -2.410 10.078 2.598 1.00 92.44 87 LEU A C 1
ATOM 689 O O . LEU A 1 87 ? -1.543 10.504 3.362 1.00 92.44 87 LEU A O 1
ATOM 693 N N . LYS A 1 88 ? -2.234 8.989 1.853 1.00 93.88 88 LYS A N 1
ATOM 694 C CA . LYS A 1 88 ? -0.930 8.352 1.661 1.00 93.88 88 LYS A CA 1
ATOM 695 C C . LYS A 1 88 ? -0.368 8.794 0.315 1.00 93.88 88 LYS A C 1
ATOM 697 O O . LYS A 1 88 ? -1.046 8.675 -0.700 1.00 93.88 88 LYS A O 1
ATOM 702 N N . VAL A 1 89 ? 0.875 9.270 0.309 1.00 93.06 89 VAL A N 1
ATOM 703 C CA . VAL A 1 89 ? 1.624 9.621 -0.906 1.00 93.06 89 VAL A CA 1
ATOM 704 C C . VAL A 1 89 ? 2.880 8.769 -0.971 1.00 93.06 89 VAL A C 1
ATOM 706 O O . VAL A 1 89 ? 3.692 8.768 -0.038 1.00 93.06 89 VAL A O 1
ATOM 709 N N . VAL A 1 90 ? 3.066 8.055 -2.077 1.00 92.94 90 VAL A N 1
ATOM 710 C CA . VAL A 1 90 ? 4.209 7.161 -2.278 1.00 92.94 90 VAL A CA 1
ATOM 711 C C . VAL A 1 90 ? 4.924 7.503 -3.571 1.00 92.94 90 VAL A C 1
ATOM 713 O O . VAL A 1 90 ? 4.299 7.772 -4.593 1.00 92.94 90 VAL A O 1
ATOM 716 N N . ARG A 1 91 ? 6.258 7.473 -3.542 1.00 90.62 91 ARG A N 1
ATOM 717 C CA . ARG A 1 91 ? 7.052 7.531 -4.771 1.00 90.62 91 ARG A CA 1
ATOM 718 C C . ARG A 1 91 ? 7.029 6.175 -5.427 1.00 90.62 91 ARG A C 1
ATOM 720 O O . ARG A 1 91 ? 7.296 5.176 -4.762 1.00 90.62 91 ARG A O 1
ATOM 727 N N . THR A 1 92 ? 6.724 6.150 -6.709 1.00 89.38 92 THR A N 1
ATOM 728 C CA . THR A 1 92 ? 6.630 4.905 -7.453 1.00 89.38 92 THR A CA 1
ATOM 729 C C . THR A 1 92 ? 6.946 5.136 -8.921 1.00 89.38 92 THR A C 1
ATOM 731 O O . THR A 1 92 ? 7.123 6.269 -9.365 1.00 89.38 92 THR A O 1
ATOM 734 N N . PHE A 1 93 ? 7.087 4.044 -9.654 1.00 85.81 93 PHE A N 1
ATOM 735 C CA . PHE A 1 93 ? 7.239 4.080 -11.093 1.00 85.81 93 PHE A CA 1
ATOM 736 C C . PHE A 1 93 ? 5.891 4.387 -11.759 1.00 85.81 93 PHE A C 1
ATOM 738 O O . PHE A 1 93 ? 4.836 3.997 -11.233 1.00 85.81 93 PHE A O 1
ATOM 745 N N . PRO A 1 94 ? 5.911 5.050 -12.923 1.00 82.94 94 PRO A N 1
ATOM 746 C CA . PRO A 1 94 ? 4.711 5.235 -13.709 1.00 82.94 94 PRO A CA 1
ATOM 747 C C . PRO A 1 94 ? 4.108 3.898 -14.121 1.00 82.94 94 PRO A C 1
ATOM 749 O O . PRO A 1 94 ? 4.812 2.943 -14.435 1.00 82.94 94 PRO A O 1
ATOM 752 N N . ASN A 1 95 ? 2.782 3.814 -14.127 1.00 75.50 95 ASN A N 1
ATOM 753 C CA . ASN A 1 95 ? 2.100 2.651 -14.691 1.00 75.50 95 ASN A CA 1
ATOM 754 C C . ASN A 1 95 ? 2.174 2.680 -16.233 1.00 75.50 95 ASN A C 1
ATOM 756 O O . ASN A 1 95 ? 2.307 1.644 -16.886 1.00 75.50 95 ASN A O 1
ATOM 760 N N . LYS A 1 96 ? 2.158 3.889 -16.810 1.00 77.75 96 LYS A N 1
ATOM 761 C CA . LYS A 1 96 ? 2.353 4.145 -18.238 1.00 77.75 96 LYS A CA 1
ATOM 762 C C . LYS A 1 96 ? 3.328 5.296 -18.467 1.00 77.75 96 LYS A C 1
ATOM 764 O O . LYS A 1 96 ? 3.294 6.277 -17.733 1.00 77.75 96 LYS A O 1
ATOM 769 N N . GLU A 1 97 ? 4.123 5.194 -19.519 1.00 78.12 97 GLU A N 1
ATOM 770 C CA . GLU A 1 97 ? 4.989 6.254 -20.034 1.00 78.12 97 GLU A CA 1
ATOM 771 C C . GLU A 1 97 ? 4.645 6.448 -21.515 1.00 78.12 97 GLU A C 1
ATOM 773 O O . GLU A 1 97 ? 4.531 5.471 -22.258 1.00 78.12 97 GLU A O 1
ATOM 778 N N . ASP A 1 98 ? 4.340 7.686 -21.912 1.00 77.38 98 ASP A N 1
ATOM 779 C CA . ASP A 1 98 ? 3.871 8.039 -23.262 1.00 77.38 98 ASP A CA 1
ATOM 780 C C . ASP A 1 98 ? 2.704 7.166 -23.768 1.00 77.38 98 ASP A C 1
ATOM 782 O O . ASP A 1 98 ? 2.666 6.698 -24.908 1.00 77.38 98 ASP A O 1
ATOM 786 N N . GLY A 1 99 ? 1.750 6.882 -22.874 1.00 76.06 99 GLY A N 1
ATOM 787 C CA . GLY A 1 99 ? 0.564 6.065 -23.157 1.00 76.06 99 GLY A CA 1
ATOM 788 C C . GLY A 1 99 ? 0.816 4.553 -23.234 1.00 76.06 99 GLY A C 1
ATOM 789 O O . GLY A 1 99 ? -0.144 3.782 -23.292 1.00 76.06 99 GLY A O 1
ATOM 790 N N . LYS A 1 100 ? 2.074 4.101 -23.171 1.00 79.44 100 LYS A N 1
ATOM 791 C CA . LYS A 1 100 ? 2.457 2.681 -23.209 1.00 79.44 100 LYS A CA 1
ATOM 792 C C . LYS A 1 100 ? 2.737 2.149 -21.802 1.00 79.44 100 LYS A C 1
ATOM 794 O O . LYS A 1 100 ? 3.166 2.920 -20.948 1.00 79.44 100 LYS A O 1
ATOM 799 N N . PRO A 1 101 ? 2.522 0.848 -21.526 1.00 80.69 101 PRO A N 1
ATOM 800 C CA . PRO A 1 101 ? 2.909 0.252 -20.250 1.00 80.69 101 PRO A CA 1
ATOM 801 C C . PRO A 1 101 ? 4.386 0.509 -19.945 1.00 80.69 101 PRO A C 1
ATOM 803 O O . PRO A 1 101 ? 5.245 0.263 -20.795 1.00 80.69 101 PRO A O 1
ATOM 806 N N . PHE A 1 102 ? 4.679 0.991 -18.737 1.00 82.00 102 PHE A N 1
ATOM 807 C CA . PHE A 1 102 ? 6.059 1.243 -18.330 1.00 82.00 102 PHE A CA 1
ATOM 808 C C . PHE A 1 102 ? 6.851 -0.069 -18.303 1.00 82.00 102 PHE A C 1
ATOM 810 O O . PHE A 1 102 ? 6.385 -1.096 -17.797 1.00 82.00 102 PHE A O 1
ATOM 817 N N . LYS A 1 103 ? 8.064 -0.061 -18.856 1.00 81.00 103 LYS A N 1
ATOM 818 C CA . LYS A 1 103 ? 8.881 -1.269 -18.994 1.00 81.00 103 LYS A CA 1
ATOM 819 C C . LYS A 1 103 ? 9.791 -1.471 -17.786 1.00 81.00 103 LYS A C 1
ATOM 821 O O . LYS A 1 103 ? 10.998 -1.257 -17.834 1.00 81.00 103 LYS A O 1
ATOM 826 N N . TYR A 1 104 ? 9.194 -1.950 -16.699 1.00 79.38 104 TYR A N 1
ATOM 827 C CA . TYR A 1 104 ? 9.905 -2.280 -15.459 1.00 79.38 104 TYR A CA 1
ATOM 828 C C . TYR A 1 104 ? 11.090 -3.220 -15.684 1.00 79.38 104 TYR A C 1
ATOM 830 O O . TYR A 1 104 ? 12.139 -3.030 -15.088 1.00 79.38 104 TYR A O 1
ATOM 838 N N . SER A 1 105 ? 10.945 -4.221 -16.551 1.00 74.88 105 SER A N 1
ATOM 839 C CA . SER A 1 105 ? 12.012 -5.174 -16.874 1.00 74.88 105 SER A CA 1
ATOM 840 C C . SER A 1 105 ? 13.286 -4.506 -17.394 1.00 74.88 105 SER A C 1
ATOM 842 O O . SER A 1 105 ? 14.373 -4.812 -16.904 1.00 74.88 105 SER A O 1
ATOM 844 N N . GLU A 1 106 ? 13.162 -3.554 -18.320 1.00 77.56 106 GLU A N 1
ATOM 845 C CA . GLU A 1 106 ? 14.298 -2.782 -18.834 1.00 77.56 106 GLU A CA 1
ATOM 846 C C . GLU A 1 106 ? 14.959 -1.981 -17.704 1.00 77.56 106 GLU A C 1
ATOM 848 O O . GLU A 1 106 ? 16.186 -1.981 -17.585 1.00 77.56 106 GLU A O 1
ATOM 853 N N . LEU A 1 107 ? 14.152 -1.406 -16.806 1.00 76.75 107 LEU A N 1
ATOM 854 C CA . LEU A 1 107 ? 14.654 -0.668 -15.650 1.00 76.75 107 LEU A CA 1
ATOM 855 C C . LEU A 1 107 ? 15.380 -1.561 -14.619 1.00 76.75 107 LEU A C 1
ATOM 857 O O . LEU A 1 107 ? 16.392 -1.194 -14.021 1.00 76.75 107 LEU A O 1
ATOM 861 N N . LEU A 1 108 ? 14.840 -2.749 -14.358 1.00 68.56 108 LEU A N 1
ATOM 862 C CA . LEU A 1 108 ? 15.349 -3.648 -13.323 1.00 68.56 108 LEU A CA 1
ATOM 863 C C . LEU A 1 108 ? 16.616 -4.389 -13.775 1.00 68.56 108 LEU A C 1
ATOM 865 O O . LEU A 1 108 ? 17.488 -4.655 -12.945 1.00 68.56 108 LEU A O 1
ATOM 869 N N . VAL A 1 109 ? 16.731 -4.701 -15.069 1.00 70.56 109 VAL A N 1
ATOM 870 C CA . VAL A 1 109 ? 17.822 -5.520 -15.622 1.00 70.56 109 VAL A CA 1
ATOM 871 C C . VAL A 1 109 ? 18.934 -4.661 -16.229 1.00 70.56 109 VAL A C 1
ATOM 873 O O . VAL A 1 109 ? 20.105 -4.898 -15.935 1.00 70.56 109 VAL A O 1
ATOM 876 N N . ASN A 1 110 ? 18.592 -3.637 -17.018 1.00 66.69 110 ASN A N 1
ATOM 877 C CA . ASN A 1 110 ? 19.553 -2.959 -17.898 1.00 66.69 110 ASN A CA 1
ATOM 878 C C . ASN A 1 110 ? 20.026 -1.593 -17.387 1.00 66.69 110 ASN A C 1
ATOM 880 O O . ASN A 1 110 ? 20.965 -1.036 -17.947 1.00 66.69 110 ASN A O 1
ATOM 884 N N . THR A 1 111 ? 19.421 -1.040 -16.332 1.00 65.62 111 THR A N 1
ATOM 885 C CA . THR A 1 111 ? 19.716 0.334 -15.898 1.00 65.62 111 THR A CA 1
ATOM 886 C C . THR A 1 111 ? 21.098 0.461 -15.252 1.00 65.62 111 THR A C 1
ATOM 888 O O . THR A 1 111 ? 21.318 -0.106 -14.168 1.00 65.62 111 THR A O 1
ATOM 891 N N . PRO A 1 112 ? 22.017 1.253 -15.840 1.00 69.06 112 PRO A N 1
ATOM 892 C CA . PRO A 1 112 ? 23.325 1.537 -15.265 1.00 69.06 112 PRO A CA 1
ATOM 893 C C . PRO A 1 112 ? 23.218 2.264 -13.918 1.00 69.06 112 PRO A C 1
ATOM 895 O O . PRO A 1 112 ? 22.269 3.004 -13.652 1.00 69.06 112 PRO A O 1
ATOM 898 N N . MET A 1 113 ? 24.228 2.113 -13.058 1.00 68.06 113 MET A N 1
ATOM 899 C CA . MET A 1 113 ? 24.262 2.746 -11.727 1.00 68.06 113 MET A CA 1
ATOM 900 C C . MET A 1 113 ? 23.933 4.257 -11.709 1.00 68.06 113 MET A C 1
ATOM 902 O O . MET A 1 113 ? 23.199 4.675 -10.811 1.00 68.06 113 MET A O 1
ATOM 906 N N . PRO A 1 114 ? 24.409 5.091 -12.658 1.00 68.81 114 PRO A N 1
ATOM 907 C CA . PRO A 1 114 ? 24.039 6.508 -12.724 1.00 68.81 114 PRO A CA 1
ATOM 908 C C . PRO A 1 114 ? 22.540 6.756 -12.924 1.00 68.81 114 PRO A C 1
ATOM 910 O O . PRO A 1 114 ? 21.985 7.671 -12.324 1.00 68.81 114 PRO A O 1
ATOM 913 N N . GLU A 1 115 ? 21.860 5.923 -13.707 1.00 65.56 115 GLU A N 1
ATOM 914 C CA . GLU A 1 115 ? 20.419 6.050 -13.932 1.00 65.56 115 GLU A CA 1
ATOM 915 C C . GLU A 1 115 ? 19.609 5.559 -12.731 1.00 65.56 115 GLU A C 1
ATOM 917 O O . GLU A 1 115 ? 18.595 6.162 -12.387 1.00 65.56 115 GLU A O 1
ATOM 922 N N . ARG A 1 116 ? 20.111 4.560 -11.991 1.00 66.06 116 ARG A N 1
ATOM 923 C CA . ARG A 1 116 ? 19.504 4.133 -10.717 1.00 66.06 116 ARG A CA 1
ATOM 924 C C . ARG A 1 116 ? 19.483 5.257 -9.676 1.00 66.06 116 ARG A C 1
ATOM 926 O O . ARG A 1 116 ? 18.571 5.308 -8.852 1.00 66.06 116 ARG A O 1
ATOM 933 N N . LYS A 1 117 ? 20.448 6.187 -9.724 1.00 68.19 117 LYS A N 1
ATOM 934 C CA . LYS A 1 117 ? 20.485 7.361 -8.831 1.00 68.19 117 LYS A CA 1
ATOM 935 C C . LYS A 1 117 ? 19.332 8.340 -9.078 1.00 68.19 117 LYS A C 1
ATOM 937 O O . LYS A 1 117 ? 18.984 9.064 -8.151 1.00 68.19 117 LYS A O 1
ATOM 942 N N . LYS A 1 118 ? 18.691 8.334 -10.257 1.00 66.94 118 LYS A N 1
ATOM 943 C CA . LYS A 1 118 ? 17.512 9.179 -10.543 1.00 66.94 118 LYS A CA 1
ATOM 944 C C . LYS A 1 118 ? 16.314 8.839 -9.647 1.00 66.94 118 LYS A C 1
ATOM 946 O O . LYS A 1 118 ? 15.469 9.690 -9.396 1.00 66.94 118 LYS A O 1
ATOM 951 N N . PHE A 1 119 ? 16.268 7.626 -9.094 1.00 66.50 119 PHE A N 1
ATOM 952 C CA . PHE A 1 119 ? 15.218 7.204 -8.161 1.00 66.50 119 PHE A CA 1
ATOM 953 C C . PHE A 1 119 ? 15.511 7.585 -6.703 1.00 66.50 119 PHE A C 1
ATOM 955 O O . PHE A 1 119 ? 14.727 7.268 -5.809 1.00 66.50 119 PHE A O 1
ATOM 962 N N . PHE A 1 120 ? 16.605 8.313 -6.446 1.00 60.72 120 PHE A N 1
ATOM 963 C CA . PHE A 1 120 ? 16.899 8.885 -5.137 1.00 60.72 120 PHE A CA 1
ATOM 964 C C . PHE A 1 120 ? 15.950 10.061 -4.794 1.00 60.72 120 PHE A C 1
ATOM 966 O O . PHE A 1 120 ? 15.467 10.747 -5.693 1.00 60.72 120 PHE A O 1
ATOM 973 N N . PRO A 1 121 ? 15.652 10.341 -3.508 1.00 55.59 121 PRO A N 1
ATOM 974 C CA . PRO A 1 121 ? 15.785 9.444 -2.355 1.00 55.59 121 PRO A CA 1
ATOM 975 C C . PRO A 1 121 ? 14.779 8.280 -2.386 1.00 55.59 121 PRO A C 1
ATOM 977 O O . PRO A 1 121 ? 13.599 8.442 -2.086 1.00 55.59 121 PRO A O 1
ATOM 980 N N . GLY A 1 122 ? 15.272 7.091 -2.723 1.00 62.03 122 GLY A N 1
ATOM 981 C CA . GLY A 1 122 ? 14.502 5.865 -2.894 1.00 62.03 122 GLY A CA 1
ATOM 982 C C . GLY A 1 122 ? 15.399 4.760 -3.453 1.00 62.03 122 GLY A C 1
ATOM 983 O O . GLY A 1 122 ? 16.337 5.033 -4.201 1.00 62.03 122 GLY A O 1
ATOM 984 N N . SER A 1 123 ? 15.150 3.512 -3.054 1.00 78.25 123 SER A N 1
ATOM 985 C CA . SER A 1 123 ? 15.793 2.349 -3.674 1.00 78.25 123 SER A CA 1
ATOM 986 C C . SER A 1 123 ? 14.854 1.727 -4.704 1.00 78.25 123 SER A C 1
ATOM 988 O O . SER A 1 123 ? 13.634 1.826 -4.570 1.00 78.25 123 SER A O 1
ATOM 990 N N . LEU A 1 124 ? 15.414 1.024 -5.688 1.00 81.06 124 LEU A N 1
ATOM 991 C CA . LEU A 1 124 ? 14.650 0.238 -6.662 1.00 81.06 124 LEU A CA 1
ATOM 992 C C . LEU A 1 124 ? 13.654 -0.713 -5.975 1.00 81.06 124 LEU A C 1
ATOM 994 O O . LEU A 1 124 ? 12.499 -0.821 -6.383 1.00 81.06 124 LEU A O 1
ATOM 998 N N . LYS A 1 125 ? 14.077 -1.325 -4.861 1.00 83.44 125 LYS A N 1
ATOM 999 C CA . LYS A 1 125 ? 13.235 -2.182 -4.019 1.00 83.44 125 LYS A CA 1
ATOM 1000 C C . LYS A 1 125 ? 12.075 -1.410 -3.382 1.00 83.44 125 LYS A C 1
ATOM 1002 O O . LYS A 1 125 ? 10.941 -1.867 -3.446 1.00 83.44 125 LYS A O 1
ATOM 1007 N N . SER A 1 126 ? 12.338 -0.239 -2.800 1.00 84.69 126 SER A N 1
ATOM 1008 C CA . SER A 1 126 ? 11.302 0.597 -2.171 1.00 84.69 126 SER A CA 1
ATOM 1009 C C . SER A 1 126 ? 10.274 1.095 -3.188 1.00 84.69 126 SER A C 1
ATOM 1011 O O . SER A 1 126 ? 9.081 1.041 -2.928 1.00 84.69 126 SER A O 1
ATOM 1013 N N . MET A 1 127 ? 10.727 1.528 -4.363 1.00 87.12 127 MET A N 1
ATOM 1014 C CA . MET A 1 127 ? 9.848 1.956 -5.453 1.00 87.12 127 MET A CA 1
ATOM 1015 C C . MET A 1 127 ? 8.979 0.799 -5.970 1.00 87.12 127 MET A C 1
ATOM 1017 O O . MET A 1 127 ? 7.790 0.980 -6.210 1.00 87.12 127 MET A O 1
ATOM 1021 N N . THR A 1 128 ? 9.552 -0.405 -6.074 1.00 88.44 128 THR A N 1
ATOM 1022 C CA . THR A 1 128 ? 8.827 -1.627 -6.468 1.00 88.44 128 THR A CA 1
ATOM 1023 C C . THR A 1 128 ? 7.749 -1.993 -5.448 1.00 88.44 128 THR A C 1
ATOM 1025 O O . THR A 1 128 ? 6.606 -2.246 -5.815 1.00 88.44 128 THR A O 1
ATOM 1028 N N . MET A 1 129 ? 8.089 -1.955 -4.157 1.00 90.44 129 MET A N 1
ATOM 1029 C CA . MET A 1 129 ? 7.135 -2.164 -3.065 1.00 90.44 129 MET A CA 1
ATOM 1030 C C . MET A 1 129 ? 5.985 -1.146 -3.128 1.00 90.44 129 MET A C 1
ATOM 1032 O O . MET A 1 129 ? 4.822 -1.530 -3.055 1.00 90.44 129 MET A O 1
ATOM 1036 N N . ASN A 1 130 ? 6.297 0.136 -3.342 1.00 91.94 130 ASN A N 1
ATOM 1037 C CA . ASN A 1 130 ? 5.294 1.195 -3.452 1.00 91.94 130 ASN A CA 1
ATOM 1038 C C . ASN A 1 130 ? 4.380 1.020 -4.673 1.00 91.94 130 ASN A C 1
ATOM 1040 O O . ASN A 1 130 ? 3.192 1.310 -4.576 1.00 91.94 130 ASN A O 1
ATOM 1044 N N . ARG A 1 131 ? 4.901 0.540 -5.813 1.00 92.19 131 ARG A N 1
ATOM 1045 C CA . ARG A 1 131 ? 4.092 0.212 -7.003 1.00 92.19 131 ARG A CA 1
ATOM 1046 C C . ARG A 1 131 ? 3.084 -0.885 -6.700 1.00 92.19 131 ARG A C 1
ATOM 1048 O O . ARG A 1 131 ? 1.897 -0.688 -6.927 1.00 92.19 131 ARG A O 1
ATOM 1055 N N . ILE A 1 132 ? 3.548 -1.991 -6.127 1.00 93.00 132 ILE A N 1
ATOM 1056 C CA . ILE A 1 132 ? 2.685 -3.121 -5.772 1.00 93.00 132 ILE A CA 1
ATOM 1057 C C . ILE A 1 132 ? 1.620 -2.701 -4.755 1.00 93.00 132 ILE A C 1
ATOM 1059 O O . ILE A 1 132 ? 0.449 -3.037 -4.916 1.00 93.00 132 ILE A O 1
ATOM 1063 N N . GLN A 1 133 ? 1.999 -1.913 -3.750 1.00 93.12 133 GLN A N 1
ATOM 1064 C CA . GLN A 1 133 ? 1.052 -1.395 -2.769 1.00 93.12 133 GLN A CA 1
ATOM 1065 C C . GLN A 1 133 ? 0.020 -0.448 -3.405 1.00 93.12 133 GLN A C 1
ATOM 1067 O O . GLN A 1 133 ? -1.173 -0.552 -3.121 1.00 93.12 133 GLN A O 1
ATOM 1072 N N . ALA A 1 134 ? 0.452 0.442 -4.301 1.00 93.81 134 ALA A N 1
ATOM 1073 C CA . ALA A 1 134 ? -0.446 1.325 -5.038 1.00 93.81 134 ALA A CA 1
ATOM 1074 C C . ALA A 1 134 ? -1.432 0.534 -5.915 1.00 93.81 134 ALA A C 1
ATOM 1076 O O . ALA A 1 134 ? -2.623 0.842 -5.936 1.00 93.81 134 ALA A O 1
ATOM 1077 N N . ASP A 1 135 ? -0.966 -0.521 -6.589 1.00 93.19 135 ASP A N 1
ATOM 1078 C CA . ASP A 1 135 ? -1.825 -1.410 -7.374 1.00 93.19 135 ASP A CA 1
ATOM 1079 C C . ASP A 1 135 ? -2.853 -2.136 -6.517 1.00 93.19 135 ASP A C 1
ATOM 1081 O O . ASP A 1 135 ? -4.020 -2.199 -6.904 1.00 93.19 135 ASP A O 1
ATOM 1085 N N . PHE A 1 136 ? -2.449 -2.618 -5.342 1.00 95.12 136 PHE A N 1
ATOM 1086 C CA . PHE A 1 136 ? -3.365 -3.221 -4.385 1.00 95.12 136 PHE A CA 1
ATOM 1087 C C . PHE A 1 136 ? -4.459 -2.243 -3.948 1.00 95.12 136 PHE A C 1
ATOM 1089 O O . PHE A 1 136 ? -5.634 -2.563 -4.083 1.00 95.12 136 PHE A O 1
ATOM 1096 N N . PHE A 1 137 ? -4.117 -1.031 -3.498 1.00 95.19 137 PHE A N 1
ATOM 1097 C CA . PHE A 1 137 ? -5.132 -0.065 -3.054 1.00 95.19 137 PHE A CA 1
ATOM 1098 C C . PHE A 1 137 ? -6.022 0.437 -4.195 1.00 95.19 137 PHE A C 1
ATOM 1100 O O . PHE A 1 137 ? -7.208 0.694 -3.988 1.00 95.19 137 PHE A O 1
ATOM 1107 N N . ARG A 1 138 ? -5.486 0.522 -5.418 1.00 94.50 138 ARG A N 1
ATOM 1108 C CA . ARG A 1 138 ? -6.279 0.798 -6.620 1.00 94.50 138 ARG A CA 1
ATOM 1109 C C . ARG A 1 138 ? -7.282 -0.321 -6.909 1.00 94.50 138 ARG A C 1
ATOM 1111 O O . ARG A 1 138 ? -8.422 -0.016 -7.248 1.00 94.50 138 ARG A O 1
ATOM 1118 N N . LYS A 1 139 ? -6.868 -1.590 -6.803 1.00 94.75 139 LYS A N 1
ATOM 1119 C CA . LYS A 1 139 ? -7.759 -2.755 -6.943 1.00 94.75 139 LYS A CA 1
ATOM 1120 C C . LYS A 1 139 ? -8.798 -2.779 -5.825 1.00 94.75 139 LYS A C 1
ATOM 1122 O O . LYS A 1 139 ? -9.977 -2.919 -6.113 1.00 94.75 139 LYS A O 1
ATOM 1127 N N . LEU A 1 140 ? -8.379 -2.536 -4.584 1.00 95.25 140 LEU A N 1
ATOM 1128 C CA . LEU A 1 140 ? -9.250 -2.497 -3.412 1.00 95.25 140 LEU A CA 1
ATOM 1129 C C . LEU A 1 140 ? -10.362 -1.450 -3.559 1.00 95.25 140 LEU A C 1
ATOM 1131 O O . LEU A 1 140 ? -11.516 -1.758 -3.299 1.00 95.25 140 LEU A O 1
ATOM 1135 N N . LEU A 1 141 ? -10.038 -0.246 -4.049 1.00 94.81 141 LEU A N 1
ATOM 1136 C CA . LEU A 1 141 ? -11.026 0.803 -4.337 1.00 94.81 141 LEU A CA 1
ATOM 1137 C C . LEU A 1 141 ? -12.059 0.386 -5.398 1.00 94.81 141 LEU A C 1
ATOM 1139 O O . LEU A 1 141 ? -13.194 0.853 -5.361 1.00 94.81 141 LEU A O 1
ATOM 1143 N N . LYS A 1 142 ? -11.653 -0.440 -6.368 1.00 92.88 142 LYS A N 1
ATOM 1144 C CA . LYS A 1 142 ? -12.497 -0.890 -7.484 1.00 92.88 142 LYS A CA 1
ATOM 1145 C C . LYS A 1 142 ? -13.224 -2.206 -7.207 1.00 92.88 142 LYS A C 1
ATOM 1147 O O . LYS A 1 142 ? -14.054 -2.592 -8.024 1.00 92.88 142 LYS A O 1
ATOM 1152 N N . SER A 1 143 ? -12.888 -2.896 -6.118 1.00 91.12 143 SER A N 1
ATOM 1153 C CA . SER A 1 143 ? -13.472 -4.193 -5.795 1.00 91.12 143 SER A CA 1
ATOM 1154 C C . SER A 1 143 ? -14.971 -4.049 -5.551 1.00 91.12 143 SER A C 1
ATOM 1156 O O . SER A 1 143 ? -15.407 -3.173 -4.802 1.00 91.12 143 SER A O 1
ATOM 1158 N N . THR A 1 144 ? -15.752 -4.912 -6.190 1.00 87.50 144 THR A N 1
ATOM 1159 C CA . THR A 1 144 ? -17.181 -5.089 -5.905 1.00 87.50 144 THR A CA 1
ATOM 1160 C C . THR A 1 144 ? -17.428 -6.208 -4.901 1.00 87.50 144 THR A C 1
ATOM 1162 O O . THR A 1 144 ? -18.535 -6.316 -4.375 1.00 87.50 144 THR A O 1
ATOM 1165 N N . ASP A 1 145 ? -16.408 -7.026 -4.641 1.00 88.12 145 ASP A N 1
ATOM 1166 C CA . ASP A 1 145 ? -16.491 -8.159 -3.733 1.00 88.12 145 ASP A CA 1
ATOM 1167 C C . ASP A 1 145 ? -16.439 -7.696 -2.271 1.00 88.12 145 ASP A C 1
ATOM 1169 O O . ASP A 1 145 ? -15.925 -6.609 -1.970 1.00 88.12 145 ASP A O 1
ATOM 1173 N N . PRO A 1 146 ? -16.969 -8.496 -1.328 1.00 90.00 146 PRO A N 1
ATOM 1174 C CA . PRO A 1 146 ? -16.887 -8.184 0.091 1.00 90.00 146 PRO A CA 1
ATOM 1175 C C . PRO A 1 146 ? -15.433 -8.042 0.559 1.00 90.00 146 PRO A C 1
ATOM 1177 O O . PRO A 1 146 ? -14.696 -9.016 0.674 1.00 90.00 146 PRO A O 1
ATOM 1180 N N . ILE A 1 147 ? -15.027 -6.812 0.878 1.00 92.88 147 ILE A N 1
ATOM 1181 C CA . ILE A 1 147 ? -13.706 -6.528 1.443 1.00 92.88 147 ILE A CA 1
ATOM 1182 C C . ILE A 1 147 ? -13.708 -6.907 2.935 1.00 92.88 147 ILE A C 1
ATOM 1184 O O . ILE A 1 147 ? -14.580 -6.429 3.673 1.00 92.88 147 ILE A O 1
ATOM 1188 N N . PRO A 1 148 ? -12.730 -7.696 3.421 1.00 92.62 148 PRO A N 1
ATOM 1189 C CA . PRO A 1 148 ? -12.602 -8.004 4.837 1.00 92.62 148 PRO A CA 1
ATOM 1190 C C . PRO A 1 148 ? -12.498 -6.742 5.681 1.00 92.62 148 PRO A C 1
ATOM 1192 O O . PRO A 1 148 ? -11.784 -5.795 5.343 1.00 92.62 148 PRO A O 1
ATOM 1195 N N . LYS A 1 149 ? -13.127 -6.764 6.856 1.00 91.69 149 LYS A N 1
ATOM 1196 C CA . LYS A 1 149 ? -13.055 -5.640 7.795 1.00 91.69 149 LYS A CA 1
ATOM 1197 C C . LYS A 1 149 ? -11.625 -5.335 8.234 1.00 91.69 149 LYS A C 1
ATOM 1199 O O . LYS A 1 149 ? -11.334 -4.195 8.580 1.00 91.69 149 LYS A O 1
ATOM 1204 N N . GLY A 1 150 ? -10.731 -6.321 8.188 1.00 90.69 150 GLY A N 1
ATOM 1205 C CA . GLY A 1 150 ? -9.316 -6.141 8.494 1.00 90.69 150 GLY A CA 1
ATOM 1206 C C . GLY A 1 150 ? -8.534 -5.284 7.492 1.00 90.69 150 GLY A C 1
ATOM 1207 O O . GLY A 1 150 ? -7.359 -5.021 7.729 1.00 90.69 150 GLY A O 1
ATOM 1208 N N . LEU A 1 151 ? -9.144 -4.822 6.396 1.00 93.31 151 LEU A N 1
ATOM 1209 C CA . LEU A 1 151 ? -8.551 -3.872 5.453 1.00 93.31 151 LEU A CA 1
ATOM 1210 C C . LEU A 1 151 ? -9.202 -2.485 5.572 1.00 93.31 151 LEU A C 1
ATOM 1212 O O . LEU A 1 151 ? -10.366 -2.379 5.972 1.00 93.31 151 LEU A O 1
ATOM 1216 N N . PRO A 1 152 ? -8.469 -1.404 5.246 1.00 93.19 152 PRO A N 1
ATOM 1217 C CA . PRO A 1 152 ? -9.010 -0.060 5.331 1.00 93.19 152 PRO A CA 1
ATOM 1218 C C . PRO A 1 152 ? -9.971 0.222 4.173 1.00 93.19 152 PRO A C 1
ATOM 1220 O O . PRO A 1 152 ? -9.762 -0.207 3.035 1.00 93.19 152 PRO A O 1
ATOM 1223 N N . LYS A 1 153 ? -10.978 1.050 4.435 1.00 93.94 153 LYS A N 1
ATOM 1224 C CA . LYS A 1 153 ? -11.804 1.638 3.384 1.00 93.94 153 LYS A CA 1
ATOM 1225 C C . LYS A 1 153 ? -10.996 2.664 2.592 1.00 93.94 153 LYS A C 1
ATOM 1227 O O . LYS A 1 153 ? -10.525 3.658 3.146 1.00 93.94 153 LYS A O 1
ATOM 1232 N N . VAL A 1 154 ? -10.886 2.450 1.282 1.00 94.38 154 VAL A N 1
ATOM 1233 C CA . VAL A 1 154 ? -10.273 3.392 0.335 1.00 94.38 154 VAL A CA 1
ATOM 1234 C C . VAL A 1 154 ? -11.371 4.242 -0.296 1.00 94.38 154 VAL A C 1
ATOM 1236 O O . VAL A 1 154 ? -12.403 3.726 -0.713 1.00 94.38 154 VAL A O 1
ATOM 1239 N N . PHE A 1 155 ? -11.158 5.552 -0.361 1.00 91.25 155 PHE A N 1
ATOM 1240 C CA . PHE A 1 155 ? -12.125 6.515 -0.892 1.00 91.25 155 PHE A CA 1
ATOM 1241 C C . PHE A 1 155 ? -11.723 7.080 -2.251 1.00 91.25 155 PHE A C 1
ATOM 1243 O O . PHE A 1 155 ? -12.583 7.374 -3.075 1.00 91.25 155 PHE A O 1
ATOM 1250 N N . LYS A 1 156 ? -10.421 7.283 -2.476 1.00 90.88 156 LYS A N 1
ATOM 1251 C CA . LYS A 1 156 ? -9.894 7.873 -3.712 1.00 90.88 156 LYS A CA 1
ATOM 1252 C C . LYS A 1 156 ? -8.513 7.306 -4.003 1.00 90.88 156 LYS A C 1
ATOM 1254 O O . LYS A 1 156 ? -7.756 7.039 -3.076 1.00 90.88 156 LYS A O 1
ATOM 1259 N N . TYR A 1 157 ? -8.184 7.174 -5.280 1.00 92.00 157 TYR A N 1
ATOM 1260 C CA . TYR A 1 157 ? -6.861 6.805 -5.772 1.00 92.00 157 TYR A CA 1
ATOM 1261 C C . TYR A 1 157 ? -6.504 7.714 -6.950 1.00 92.00 157 TYR A C 1
ATOM 1263 O O . TYR A 1 157 ? -7.371 8.033 -7.763 1.00 92.00 157 TYR A O 1
ATOM 1271 N N . SER A 1 158 ? -5.242 8.118 -7.046 1.00 88.69 158 SER A N 1
ATOM 1272 C CA . SER A 1 158 ? -4.688 8.802 -8.214 1.00 88.69 158 SER A CA 1
ATOM 1273 C C . SER A 1 158 ? -3.209 8.457 -8.373 1.00 88.69 158 SER A C 1
ATOM 1275 O O . SER A 1 158 ? -2.535 8.077 -7.416 1.00 88.69 158 SER A O 1
ATOM 1277 N N . GLU A 1 159 ? -2.689 8.589 -9.584 1.00 89.81 159 GLU A N 1
ATOM 1278 C CA . GLU A 1 159 ? -1.267 8.443 -9.881 1.00 89.81 159 GLU A CA 1
ATOM 1279 C C . GLU A 1 159 ? -0.861 9.418 -10.982 1.00 89.81 159 GLU A C 1
ATOM 1281 O O . GLU A 1 159 ? -1.674 9.778 -11.830 1.00 89.81 159 GLU A O 1
ATOM 1286 N N . GLY A 1 160 ? 0.387 9.871 -10.951 1.00 88.81 160 GLY A N 1
ATOM 1287 C CA . GLY A 1 160 ? 0.882 10.873 -11.887 1.00 88.81 160 GLY A CA 1
ATOM 1288 C C . GLY A 1 160 ? 2.048 11.661 -11.314 1.00 88.81 160 GLY A C 1
ATOM 1289 O O . GLY A 1 160 ? 2.588 11.337 -10.255 1.00 88.81 160 GLY A O 1
ATOM 1290 N N . LYS A 1 161 ? 2.437 12.732 -12.006 1.00 87.31 161 LYS A N 1
ATOM 1291 C CA . LYS A 1 161 ? 3.375 13.711 -11.447 1.00 87.31 161 LYS A CA 1
ATOM 1292 C C . LYS A 1 161 ? 2.731 14.416 -10.255 1.00 87.31 161 LYS A C 1
ATOM 1294 O O . LYS A 1 161 ? 1.564 14.795 -10.323 1.00 87.31 161 LYS A O 1
ATOM 1299 N N . LEU A 1 162 ? 3.487 14.585 -9.171 1.00 85.62 162 LEU A N 1
ATOM 1300 C CA . LEU A 1 162 ? 3.008 15.252 -7.964 1.00 85.62 162 LEU A CA 1
ATOM 1301 C C . LEU A 1 162 ? 2.609 16.706 -8.286 1.00 85.62 162 LEU A C 1
ATOM 1303 O O . LEU A 1 162 ? 3.485 17.486 -8.667 1.00 85.62 162 LEU A O 1
ATOM 1307 N N . PRO A 1 163 ? 1.332 17.098 -8.105 1.00 86.50 163 PRO A N 1
ATOM 1308 C CA . PRO A 1 163 ? 0.896 18.456 -8.407 1.00 86.50 163 PRO A CA 1
ATOM 1309 C C . PRO A 1 163 ? 1.648 19.500 -7.562 1.00 86.50 163 PRO A C 1
ATOM 1311 O O . PRO A 1 163 ? 1.802 19.294 -6.352 1.00 86.50 163 PRO A O 1
ATOM 1314 N N . PRO A 1 164 ? 2.072 20.646 -8.136 1.00 86.00 164 PRO A N 1
ATOM 1315 C CA . PRO A 1 164 ? 2.800 21.678 -7.393 1.00 86.00 164 PRO A CA 1
ATOM 1316 C C . PRO A 1 164 ? 2.056 22.200 -6.159 1.00 86.00 164 PRO A C 1
ATOM 1318 O O . PRO A 1 164 ? 2.681 22.446 -5.128 1.00 86.00 164 PRO A O 1
ATOM 1321 N N . THR A 1 165 ? 0.728 22.340 -6.239 1.00 86.19 165 THR A N 1
ATOM 1322 C CA . THR A 1 165 ? -0.110 22.779 -5.111 1.00 86.19 165 THR A CA 1
ATOM 1323 C C . THR A 1 165 ? -0.063 21.777 -3.959 1.00 86.19 165 THR A C 1
ATOM 1325 O O . THR A 1 165 ? 0.358 22.145 -2.865 1.00 86.19 165 THR A O 1
ATOM 1328 N N . LEU A 1 166 ? -0.336 20.495 -4.234 1.00 87.94 166 LEU A N 1
ATOM 1329 C CA . LEU A 1 166 ? -0.255 19.429 -3.231 1.00 87.94 166 LEU A CA 1
ATOM 1330 C C . LEU A 1 166 ? 1.156 19.315 -2.632 1.00 87.94 166 LEU A C 1
ATOM 1332 O O . LEU A 1 166 ? 1.321 19.130 -1.429 1.00 87.94 166 LEU A O 1
ATOM 1336 N N . ARG A 1 167 ? 2.202 19.476 -3.453 1.00 88.12 167 ARG A N 1
ATOM 1337 C CA . ARG A 1 167 ? 3.586 19.488 -2.964 1.00 88.12 167 ARG A CA 1
ATOM 1338 C C . ARG A 1 167 ? 3.825 20.618 -1.958 1.00 88.12 167 ARG A C 1
ATOM 1340 O O . ARG A 1 167 ? 4.469 20.376 -0.939 1.00 88.12 167 ARG A O 1
ATOM 1347 N N . ARG A 1 168 ? 3.334 21.835 -2.220 1.00 88.75 168 ARG A N 1
ATOM 1348 C CA . ARG A 1 168 ? 3.469 22.966 -1.283 1.00 88.75 168 ARG A CA 1
ATOM 1349 C C . ARG A 1 168 ? 2.773 22.685 0.044 1.00 88.75 168 ARG A C 1
ATOM 1351 O O . ARG A 1 168 ? 3.365 22.943 1.086 1.00 88.75 168 ARG A O 1
ATOM 1358 N N . GLU A 1 169 ? 1.578 22.105 0.016 1.00 88.31 169 GLU A N 1
ATOM 1359 C CA . GLU A 1 169 ? 0.843 21.723 1.229 1.00 88.31 169 GLU A CA 1
ATOM 1360 C C . GLU A 1 169 ? 1.581 20.646 2.034 1.00 88.31 169 GLU A C 1
ATOM 1362 O O . GLU A 1 169 ? 1.730 20.772 3.249 1.00 88.31 169 GLU A O 1
ATOM 1367 N N . MET A 1 170 ? 2.132 19.625 1.366 1.00 90.31 170 MET A N 1
ATOM 1368 C CA . MET A 1 170 ? 2.960 18.603 2.019 1.00 90.31 170 MET A CA 1
ATOM 1369 C C . MET A 1 170 ? 4.197 19.214 2.699 1.00 90.31 170 MET A C 1
ATOM 1371 O O . MET A 1 170 ? 4.560 18.799 3.802 1.00 90.31 170 MET A O 1
ATOM 1375 N N . ILE A 1 171 ? 4.836 20.203 2.062 1.00 92.25 171 ILE A N 1
ATOM 1376 C CA . ILE A 1 171 ? 5.997 20.926 2.608 1.00 92.25 171 ILE A CA 1
ATOM 1377 C C . ILE A 1 171 ? 5.592 21.796 3.797 1.00 92.25 171 ILE A C 1
ATOM 1379 O O . ILE A 1 171 ? 6.308 21.808 4.798 1.00 92.25 171 ILE A O 1
ATOM 1383 N N . ALA A 1 172 ? 4.447 22.477 3.714 1.00 90.12 172 ALA A N 1
ATOM 1384 C CA . ALA A 1 172 ? 3.898 23.257 4.818 1.00 90.12 172 ALA A CA 1
ATOM 1385 C C . ALA A 1 172 ? 3.578 22.369 6.033 1.00 90.12 172 ALA A C 1
ATOM 1387 O O . ALA A 1 172 ? 3.881 22.746 7.162 1.00 90.12 172 ALA A O 1
ATOM 1388 N N . ALA A 1 173 ? 3.046 21.163 5.803 1.00 88.81 173 ALA A N 1
ATOM 1389 C CA . ALA A 1 173 ? 2.788 20.186 6.859 1.00 88.81 173 ALA A CA 1
ATOM 1390 C C . ALA A 1 173 ? 4.080 19.594 7.455 1.00 88.81 173 ALA A C 1
ATOM 1392 O O . ALA A 1 173 ? 4.143 19.308 8.652 1.00 88.81 173 ALA A O 1
ATOM 1393 N N . LYS A 1 174 ? 5.116 19.373 6.630 1.00 93.69 174 LYS A N 1
ATOM 1394 C CA . LYS A 1 174 ? 6.426 18.858 7.059 1.00 93.69 174 LYS A CA 1
ATOM 1395 C C . LYS A 1 174 ? 7.518 19.204 6.046 1.00 93.69 174 LYS A C 1
ATOM 1397 O O . LYS A 1 174 ? 7.568 18.618 4.963 1.00 93.69 174 LYS A O 1
ATOM 1402 N N . SER A 1 175 ? 8.445 20.087 6.414 1.00 90.38 175 SER A N 1
ATOM 1403 C CA . SER A 1 175 ? 9.452 20.640 5.492 1.00 90.38 175 SER A CA 1
ATOM 1404 C C . SER A 1 175 ? 10.366 19.586 4.848 1.00 90.38 175 SER A C 1
ATOM 1406 O O . SER A 1 175 ? 10.742 19.716 3.683 1.00 90.38 175 SER A O 1
ATOM 1408 N N . GLU A 1 176 ? 10.671 18.484 5.541 1.00 89.00 176 GLU A N 1
ATOM 1409 C CA . GLU A 1 176 ? 11.513 17.394 5.029 1.00 89.00 176 GLU A CA 1
ATOM 1410 C C . GLU A 1 176 ? 10.876 16.631 3.855 1.00 89.00 176 GLU A C 1
ATOM 1412 O O . GLU A 1 176 ? 11.572 15.920 3.118 1.00 89.00 176 GLU A O 1
ATOM 1417 N N . THR A 1 177 ? 9.569 16.799 3.625 1.00 87.62 177 THR A N 1
ATOM 1418 C CA . THR A 1 177 ? 8.897 16.250 2.440 1.00 87.62 177 THR A CA 1
ATOM 1419 C C . THR A 1 177 ? 9.458 16.836 1.145 1.00 87.62 177 THR A C 1
ATOM 1421 O O . THR A 1 177 ? 9.494 16.111 0.154 1.00 87.62 177 THR A O 1
ATOM 1424 N N . ALA A 1 178 ? 10.009 18.059 1.158 1.00 90.25 178 ALA A N 1
ATOM 1425 C CA . ALA A 1 178 ? 10.638 18.687 -0.008 1.00 90.25 178 ALA A CA 1
ATOM 1426 C C . ALA A 1 178 ? 11.791 17.846 -0.578 1.00 90.25 178 ALA A C 1
ATOM 1428 O O . ALA A 1 178 ? 11.926 17.710 -1.793 1.00 90.25 178 ALA A O 1
ATOM 1429 N N . LYS A 1 179 ? 12.605 17.250 0.308 1.00 88.31 179 LYS A N 1
ATOM 1430 C CA . LYS A 1 179 ? 13.706 16.356 -0.074 1.00 88.31 179 LYS A CA 1
ATOM 1431 C C . LYS A 1 179 ? 13.176 15.007 -0.540 1.00 88.31 179 LYS A C 1
ATOM 1433 O O . LYS A 1 179 ? 13.707 14.431 -1.484 1.00 88.31 179 LYS A O 1
ATOM 1438 N N . LYS A 1 180 ? 12.153 14.485 0.144 1.00 87.19 180 LYS A N 1
ATOM 1439 C CA . LYS A 1 180 ? 11.591 13.162 -0.146 1.00 87.19 180 LYS A CA 1
ATOM 1440 C C . LYS A 1 180 ? 10.853 13.130 -1.481 1.00 87.19 180 LYS A C 1
ATOM 1442 O O . LYS A 1 180 ? 11.005 12.143 -2.197 1.00 87.19 180 LYS A O 1
ATOM 1447 N N . PHE A 1 181 ? 10.127 14.199 -1.808 1.00 89.44 181 PHE A N 1
ATOM 1448 C CA . PHE A 1 181 ? 9.359 14.399 -3.035 1.00 89.44 181 PHE A CA 1
ATOM 1449 C C . PHE A 1 181 ? 9.847 15.661 -3.773 1.00 89.44 181 PHE A C 1
ATOM 1451 O O . PHE A 1 181 ? 9.266 16.745 -3.627 1.00 89.44 181 PHE A O 1
ATOM 1458 N N . PRO A 1 182 ? 10.936 15.543 -4.554 1.00 88.75 182 PRO A N 1
ATOM 1459 C CA . PRO A 1 182 ? 11.363 16.594 -5.473 1.00 88.75 182 PRO A CA 1
ATOM 1460 C C . PRO A 1 182 ? 10.268 16.979 -6.478 1.00 88.75 182 PRO A C 1
ATOM 1462 O O . PRO A 1 182 ? 9.279 16.265 -6.654 1.00 88.75 182 PRO A O 1
ATOM 1465 N N . GLU A 1 183 ? 10.455 18.100 -7.163 1.00 86.81 183 GLU A N 1
ATOM 1466 C CA . GLU A 1 183 ? 9.580 18.504 -8.271 1.00 86.81 183 GLU A CA 1
ATOM 1467 C C . GLU A 1 183 ? 9.555 17.442 -9.375 1.00 86.81 183 GLU A C 1
ATOM 1469 O O . GLU A 1 183 ? 10.486 16.645 -9.499 1.00 86.81 183 GLU A O 1
ATOM 1474 N N . GLU A 1 184 ? 8.451 17.386 -10.125 1.00 83.06 184 GLU A N 1
ATOM 1475 C CA . GLU A 1 184 ? 8.215 16.401 -11.193 1.00 83.06 184 GLU A CA 1
ATOM 1476 C C . GLU A 1 184 ? 8.246 14.925 -10.750 1.00 83.06 184 GLU A C 1
ATOM 1478 O O . GLU A 1 184 ? 8.212 14.016 -11.582 1.00 83.06 184 GLU A O 1
ATOM 1483 N N . THR A 1 185 ? 8.275 14.649 -9.441 1.00 86.12 185 THR A N 1
ATOM 1484 C CA . THR A 1 185 ? 8.277 13.276 -8.928 1.00 86.12 185 THR A CA 1
ATOM 1485 C C . THR A 1 185 ? 6.978 12.570 -9.295 1.00 86.12 185 THR A C 1
ATOM 1487 O O . THR A 1 185 ? 5.893 13.036 -8.947 1.00 86.12 185 THR A O 1
ATOM 1490 N N . TYR A 1 186 ? 7.090 11.400 -9.924 1.00 87.50 186 TYR A N 1
ATOM 1491 C CA . TYR A 1 186 ? 5.948 10.512 -10.104 1.00 87.50 186 TYR A CA 1
ATOM 1492 C C . TYR A 1 186 ? 5.544 9.877 -8.768 1.00 87.50 186 TYR A C 1
ATOM 1494 O O . TYR A 1 186 ? 6.372 9.316 -8.037 1.00 87.50 186 TYR A O 1
ATOM 1502 N N . VAL A 1 187 ? 4.258 9.966 -8.447 1.00 91.50 187 VAL A N 1
ATOM 1503 C CA . VAL A 1 187 ? 3.667 9.447 -7.219 1.00 91.50 187 VAL A CA 1
ATOM 1504 C C . VAL A 1 187 ? 2.406 8.644 -7.508 1.00 91.50 187 VAL A C 1
ATOM 1506 O O . VAL A 1 187 ? 1.705 8.870 -8.492 1.00 91.50 187 VAL A O 1
ATOM 1509 N N . SER A 1 188 ? 2.098 7.737 -6.591 1.00 93.19 188 SER A N 1
ATOM 1510 C CA . SER A 1 188 ? 0.743 7.235 -6.394 1.00 93.19 188 SER A CA 1
ATOM 1511 C C . SER A 1 188 ? 0.238 7.768 -5.066 1.00 93.19 188 SER A C 1
ATOM 1513 O O . SER A 1 188 ? 0.998 7.890 -4.099 1.00 93.19 188 SER A O 1
ATOM 1515 N N . LEU A 1 189 ? -1.043 8.098 -5.022 1.00 93.81 189 LEU A N 1
ATOM 1516 C CA . LEU A 1 189 ? -1.690 8.616 -3.835 1.00 93.81 189 LEU A CA 1
ATOM 1517 C C . LEU A 1 189 ? -3.063 7.991 -3.653 1.00 93.81 189 LEU A C 1
ATOM 1519 O O . LEU A 1 189 ? -3.760 7.677 -4.618 1.00 93.81 189 LEU A O 1
ATOM 1523 N N . TRP A 1 190 ? -3.455 7.811 -2.401 1.00 93.88 190 TRP A N 1
ATOM 1524 C CA . TRP A 1 190 ? -4.792 7.352 -2.064 1.00 93.88 190 TRP A CA 1
ATOM 1525 C C . TRP A 1 190 ? -5.285 7.985 -0.777 1.00 93.88 190 TRP A C 1
ATOM 1527 O O . TRP A 1 190 ? -4.507 8.293 0.130 1.00 93.88 190 TRP A O 1
ATOM 1537 N N . ILE A 1 191 ? -6.601 8.177 -0.725 1.00 92.69 191 ILE A N 1
ATOM 1538 C CA . ILE A 1 191 ? -7.314 8.573 0.480 1.00 92.69 191 ILE A CA 1
ATOM 1539 C C . ILE A 1 191 ? -7.957 7.326 1.061 1.00 92.69 191 ILE A C 1
ATOM 1541 O O . ILE A 1 191 ? -8.708 6.642 0.365 1.00 92.69 191 ILE A O 1
ATOM 1545 N N . MET A 1 192 ? -7.703 7.061 2.333 1.00 93.75 192 MET A N 1
ATOM 1546 C CA . MET A 1 192 ? -8.332 5.975 3.082 1.00 93.75 192 MET A CA 1
ATOM 1547 C C . MET A 1 192 ? -8.813 6.470 4.442 1.00 93.75 192 MET A C 1
ATOM 1549 O O . MET A 1 192 ? -8.506 7.598 4.837 1.00 93.75 192 MET A O 1
ATOM 1553 N N . GLU A 1 193 ? -9.608 5.661 5.135 1.00 91.94 193 GLU A N 1
ATOM 1554 C CA . GLU A 1 193 ? -10.042 5.980 6.498 1.00 91.94 193 GLU A CA 1
ATOM 1555 C C . GLU A 1 193 ? -8.838 6.180 7.424 1.00 91.94 193 GLU A C 1
ATOM 1557 O O . GLU A 1 193 ? -7.793 5.538 7.279 1.00 91.94 193 GLU A O 1
ATOM 1562 N N . TYR A 1 194 ? -8.969 7.111 8.363 1.00 88.19 194 TYR A N 1
ATOM 1563 C CA . TYR A 1 194 ? -7.985 7.259 9.424 1.00 88.19 194 TYR A CA 1
ATOM 1564 C C . TYR A 1 194 ? -8.178 6.133 10.441 1.00 88.19 194 TYR A C 1
ATOM 1566 O O . TYR A 1 194 ? -9.242 6.017 11.038 1.00 88.19 194 TYR A O 1
ATOM 1574 N N . ILE A 1 195 ? -7.136 5.328 10.654 1.00 87.31 195 ILE A N 1
ATOM 1575 C CA . ILE A 1 195 ? -7.116 4.293 11.690 1.00 87.31 195 ILE A CA 1
ATOM 1576 C C . ILE A 1 195 ? -6.336 4.828 12.901 1.00 87.31 195 ILE A C 1
ATOM 1578 O O . ILE A 1 195 ? -5.128 5.067 12.783 1.00 87.31 195 ILE A O 1
ATOM 1582 N N . PRO A 1 196 ? -6.983 5.040 14.062 1.00 75.50 196 PRO A N 1
ATOM 1583 C CA . PRO A 1 196 ? -6.316 5.558 15.245 1.00 75.50 196 PRO A CA 1
ATOM 1584 C C . PRO A 1 196 ? -5.199 4.649 15.767 1.00 75.50 196 PRO A C 1
ATOM 1586 O O . PRO A 1 196 ? -5.321 3.432 15.901 1.00 75.50 196 PRO A O 1
ATOM 1589 N N . CYS A 1 197 ? -4.099 5.288 16.156 1.00 66.88 197 CYS A N 1
ATOM 1590 C CA . CYS A 1 197 ? -2.988 4.641 16.839 1.00 66.88 197 CYS A CA 1
ATOM 1591 C C . CYS A 1 197 ? -3.142 4.834 18.352 1.00 66.88 197 CYS A C 1
ATOM 1593 O O . CYS A 1 197 ? -2.764 5.890 18.881 1.00 66.88 197 CYS A O 1
ATOM 1595 N N . VAL A 1 198 ? -3.703 3.846 19.048 1.00 59.94 198 VAL A N 1
ATOM 1596 C CA . VAL A 1 198 ? -3.923 3.890 20.503 1.00 59.94 198 VAL A CA 1
ATOM 1597 C C . VAL A 1 198 ? -2.707 3.366 21.275 1.00 59.94 198 VAL A C 1
ATOM 1599 O O . VAL A 1 198 ? -2.186 2.302 20.974 1.00 59.94 198 VAL A O 1
ATOM 1602 N N . TRP A 1 199 ? -2.266 4.103 22.302 1.00 48.91 199 TRP A N 1
ATOM 1603 C CA . TRP A 1 199 ? -1.061 3.801 23.100 1.00 48.91 199 TRP A CA 1
ATOM 1604 C C . TRP A 1 199 ? -1.065 2.438 23.799 1.00 48.91 199 TRP A C 1
ATOM 1606 O O . TRP A 1 199 ? -0.001 1.924 24.129 1.00 48.91 199 TRP A O 1
ATOM 1616 N N . LYS A 1 200 ? -2.247 1.861 24.042 1.00 50.06 200 LYS A N 1
ATOM 1617 C CA . LYS A 1 200 ? -2.391 0.565 24.719 1.00 50.06 200 LYS A CA 1
ATOM 1618 C C . LYS A 1 200 ? -1.792 -0.593 23.922 1.00 50.06 200 LYS A C 1
ATOM 1620 O O . LYS A 1 200 ? -1.488 -1.632 24.493 1.00 50.06 200 LYS A O 1
ATOM 1625 N N . ASN A 1 201 ? -1.606 -0.401 22.622 1.00 51.12 201 ASN A N 1
ATOM 1626 C CA . ASN A 1 201 ? -1.239 -1.451 21.698 1.00 51.12 201 ASN A CA 1
ATOM 1627 C C . ASN A 1 201 ? -0.019 -0.916 20.945 1.00 51.12 201 ASN A C 1
ATOM 1629 O O . ASN A 1 201 ? -0.072 0.206 20.459 1.00 51.12 201 ASN A O 1
ATOM 1633 N N . GLU A 1 202 ? 1.087 -1.659 20.858 1.00 52.47 202 GLU A N 1
ATOM 1634 C CA . GLU A 1 202 ? 2.388 -1.242 20.274 1.00 52.47 202 GLU A CA 1
ATOM 1635 C C . GLU A 1 202 ? 2.331 -0.793 18.783 1.00 52.47 202 GLU A C 1
ATOM 1637 O O . GLU A 1 202 ? 3.350 -0.619 18.109 1.00 52.47 202 GLU A O 1
ATOM 1642 N N . PHE A 1 203 ? 1.122 -0.614 18.259 1.00 58.47 203 PHE A N 1
ATOM 1643 C CA . PHE A 1 203 ? 0.737 -0.274 16.908 1.00 58.47 203 PHE A CA 1
ATOM 1644 C C . PHE A 1 203 ? 1.129 1.130 16.483 1.00 58.47 203 PHE A C 1
ATOM 1646 O O . PHE A 1 203 ? 1.338 2.045 17.288 1.00 58.47 203 PHE A O 1
ATOM 1653 N N . CYS A 1 204 ? 1.303 1.275 15.171 1.00 57.94 204 CYS A N 1
ATOM 1654 C CA . CYS A 1 204 ? 1.873 2.466 14.544 1.00 57.94 204 CYS A CA 1
ATOM 1655 C C . CYS A 1 204 ? 3.270 2.851 15.071 1.00 57.94 204 CYS A C 1
ATOM 1657 O O . CYS A 1 204 ? 3.724 3.974 14.861 1.00 57.94 204 CYS A O 1
ATOM 1659 N N . GLY A 1 205 ? 3.962 1.943 15.772 1.00 55.47 205 GLY A N 1
ATOM 1660 C CA . GLY A 1 205 ? 5.324 2.161 16.261 1.00 55.47 205 GLY A CA 1
ATOM 1661 C C . GLY A 1 205 ? 5.446 3.179 17.389 1.00 55.47 205 GLY A C 1
ATOM 1662 O O . GLY A 1 205 ? 6.539 3.710 17.582 1.00 55.47 205 GLY A O 1
ATOM 1663 N N . LYS A 1 206 ? 4.355 3.454 18.119 1.00 55.50 206 LYS A N 1
ATOM 1664 C CA . LYS A 1 206 ? 4.355 4.378 19.267 1.00 55.50 206 LYS A CA 1
ATOM 1665 C C . LYS A 1 206 ? 5.075 3.821 20.502 1.00 55.50 206 LYS A C 1
ATOM 1667 O O . LYS A 1 206 ? 5.483 4.601 21.355 1.00 55.50 206 LYS A O 1
ATOM 1672 N N . ALA A 1 207 ? 5.276 2.505 20.571 1.00 53.84 207 ALA A N 1
ATOM 1673 C CA . ALA A 1 207 ? 6.119 1.847 21.565 1.00 53.84 207 ALA A CA 1
ATOM 1674 C C . ALA A 1 207 ? 7.104 0.882 20.872 1.00 53.84 207 ALA A C 1
ATOM 1676 O O . ALA A 1 207 ? 6.758 0.310 19.831 1.00 53.84 207 ALA A O 1
ATOM 1677 N N . PRO A 1 208 ? 8.327 0.686 21.405 1.00 53.38 208 PRO A N 1
ATOM 1678 C CA . PRO A 1 208 ? 9.199 -0.402 20.974 1.00 53.38 208 PRO A CA 1
ATOM 1679 C C . PRO A 1 208 ? 8.470 -1.733 21.167 1.00 53.38 208 PRO A C 1
ATOM 1681 O O . PRO A 1 208 ? 8.002 -2.016 22.267 1.00 53.38 208 PRO A O 1
ATOM 1684 N N . SER A 1 209 ? 8.357 -2.537 20.112 1.00 54.72 209 SER A N 1
ATOM 1685 C CA . SER A 1 209 ? 7.716 -3.844 20.235 1.00 54.72 209 SER A CA 1
ATOM 1686 C C . SER A 1 209 ? 8.703 -4.863 20.780 1.00 54.72 209 SER A C 1
ATOM 1688 O O . SER A 1 209 ? 9.721 -5.146 20.149 1.00 54.72 209 SER A O 1
ATOM 1690 N N . ASN A 1 210 ? 8.376 -5.437 21.937 1.00 53.28 210 ASN A N 1
ATOM 1691 C CA . ASN A 1 210 ? 9.102 -6.573 22.509 1.00 53.28 210 ASN A CA 1
ATOM 1692 C C . ASN A 1 210 ? 8.443 -7.916 22.140 1.00 53.28 210 ASN A C 1
ATOM 1694 O O . ASN A 1 210 ? 8.794 -8.957 22.704 1.00 53.28 210 ASN A O 1
ATOM 1698 N N . ARG A 1 211 ? 7.479 -7.917 21.204 1.00 55.94 211 ARG A N 1
ATOM 1699 C CA . ARG A 1 211 ? 6.726 -9.111 20.802 1.00 55.94 211 ARG A CA 1
ATOM 1700 C C . ARG A 1 211 ? 7.639 -10.105 20.085 1.00 55.94 211 ARG A C 1
ATOM 1702 O O . ARG A 1 211 ? 7.917 -9.993 18.894 1.00 55.94 211 ARG A O 1
ATOM 1709 N N . LYS A 1 212 ? 8.076 -11.131 20.815 1.00 55.38 212 LYS A N 1
ATOM 1710 C CA . LYS A 1 212 ? 8.601 -12.368 20.228 1.00 55.38 212 LYS A CA 1
ATOM 1711 C C . LYS A 1 212 ? 7.414 -13.268 19.905 1.00 55.38 212 LYS A C 1
ATOM 1713 O O . LYS A 1 212 ? 6.898 -13.930 20.795 1.00 55.38 212 LYS A O 1
ATOM 1718 N N . TRP A 1 213 ? 6.968 -13.249 18.653 1.00 58.16 213 TRP A N 1
ATOM 1719 C CA . TRP A 1 213 ? 5.846 -14.052 18.172 1.00 58.16 213 TRP A CA 1
ATOM 1720 C C . TRP A 1 213 ? 6.228 -15.533 18.175 1.00 58.16 213 TRP A C 1
ATOM 1722 O O . TRP A 1 213 ? 7.037 -15.984 17.369 1.00 58.16 213 TRP A O 1
ATOM 1732 N N . THR A 1 214 ? 5.675 -16.287 19.115 1.00 58.25 214 THR A N 1
ATOM 1733 C CA . THR A 1 214 ? 5.890 -17.728 19.256 1.00 58.25 214 THR A CA 1
ATOM 1734 C C . THR A 1 214 ? 4.555 -18.451 19.390 1.00 58.25 214 THR A C 1
ATOM 1736 O O . THR A 1 214 ? 3.532 -17.843 19.700 1.00 58.25 214 THR A O 1
ATOM 1739 N N . VAL A 1 215 ? 4.560 -19.773 19.199 1.00 58.66 215 VAL A N 1
ATOM 1740 C CA . VAL A 1 215 ? 3.363 -20.625 19.331 1.00 58.66 215 VAL A CA 1
ATOM 1741 C C . VAL A 1 215 ? 2.699 -20.475 20.708 1.00 58.66 215 VAL A C 1
ATOM 1743 O O . VAL A 1 215 ? 1.489 -20.625 20.832 1.00 58.66 215 VAL A O 1
ATOM 1746 N N . SER A 1 216 ? 3.453 -20.131 21.757 1.00 59.00 216 SER A N 1
ATOM 1747 C CA . SER A 1 216 ? 2.884 -19.907 23.091 1.00 59.00 216 SER A CA 1
ATOM 1748 C C . SER A 1 216 ? 2.003 -18.652 23.164 1.00 59.00 216 SER A C 1
ATOM 1750 O O . SER A 1 216 ? 1.087 -18.610 23.985 1.00 59.00 216 SER A O 1
ATOM 1752 N N . ASN A 1 217 ? 2.212 -17.667 22.281 1.00 62.31 217 ASN A N 1
ATOM 1753 C CA . ASN A 1 217 ? 1.414 -16.443 22.232 1.00 62.31 217 ASN A CA 1
ATOM 1754 C C . ASN A 1 217 ? -0.003 -16.672 21.685 1.00 62.31 217 ASN A C 1
ATOM 1756 O O . ASN A 1 217 ? -0.894 -15.924 22.074 1.00 62.31 217 ASN A O 1
ATOM 1760 N N . LEU A 1 218 ? -0.244 -17.747 20.917 1.00 55.88 218 LEU A N 1
ATOM 1761 C CA . LEU A 1 218 ? -1.585 -18.174 20.466 1.00 55.88 218 LEU A CA 1
ATOM 1762 C C . LEU A 1 218 ? -2.565 -18.457 21.616 1.00 55.88 218 LEU A C 1
ATOM 1764 O O . LEU A 1 218 ? -3.772 -18.543 21.412 1.00 55.88 218 LEU A O 1
ATOM 1768 N N . LYS A 1 219 ? -2.071 -18.621 22.847 1.00 59.97 219 LYS A N 1
ATOM 1769 C CA . LYS A 1 219 ? -2.927 -18.816 24.024 1.00 59.97 219 LYS A CA 1
ATOM 1770 C C . LYS A 1 219 ? -3.487 -17.503 24.584 1.00 59.97 219 LYS A C 1
ATOM 1772 O O . LYS A 1 219 ? -4.384 -17.551 25.420 1.00 59.97 219 LYS A O 1
ATOM 1777 N N . ASN A 1 220 ? -2.978 -16.344 24.153 1.00 67.12 220 ASN A N 1
ATOM 1778 C CA . ASN A 1 220 ? -3.510 -15.041 24.555 1.00 67.12 220 ASN A CA 1
ATOM 1779 C C . ASN A 1 220 ? -4.757 -14.702 23.711 1.00 67.12 220 ASN A C 1
ATOM 1781 O O . ASN A 1 220 ? -4.748 -14.819 22.488 1.00 67.12 220 ASN A O 1
ATOM 1785 N N . LYS A 1 221 ? -5.836 -14.262 24.367 1.00 68.56 221 LYS A N 1
ATOM 1786 C CA . LYS A 1 221 ? -7.076 -13.822 23.715 1.00 68.56 221 LYS A CA 1
ATOM 1787 C C . LYS A 1 221 ? -6.843 -12.704 22.689 1.00 68.56 221 LYS A C 1
ATOM 1789 O O . LYS A 1 221 ? -7.344 -12.803 21.575 1.00 68.56 221 LYS A O 1
ATOM 1794 N N . GLU A 1 222 ? -6.055 -11.693 23.041 1.00 67.00 222 GLU A N 1
ATOM 1795 C CA . GLU A 1 222 ? -5.728 -10.557 22.168 1.00 67.00 222 GLU A CA 1
ATOM 1796 C C . GLU A 1 222 ? -4.996 -11.041 20.912 1.00 67.00 222 GLU A C 1
ATOM 1798 O O . GLU A 1 222 ? -5.296 -10.625 19.797 1.00 67.00 222 GLU A O 1
ATOM 1803 N N . TYR A 1 223 ? -4.094 -12.010 21.079 1.00 69.00 223 TYR A N 1
ATOM 1804 C CA . TYR A 1 223 ? -3.395 -12.638 19.965 1.00 69.00 223 TYR A CA 1
ATOM 1805 C C . TYR A 1 223 ? -4.359 -13.368 19.030 1.00 69.00 223 TYR A C 1
ATOM 1807 O O . TYR A 1 223 ? -4.200 -13.289 17.817 1.00 69.00 223 TYR A O 1
ATOM 1815 N N . ASN A 1 224 ? -5.350 -14.082 19.567 1.00 71.81 224 ASN A N 1
ATOM 1816 C CA . ASN A 1 224 ? -6.322 -14.805 18.747 1.00 71.81 224 ASN A CA 1
ATOM 1817 C C . ASN A 1 224 ? -7.220 -13.863 17.943 1.00 71.81 224 ASN A C 1
ATOM 1819 O O . ASN A 1 224 ? -7.497 -14.141 16.779 1.00 71.81 224 ASN A O 1
ATOM 1823 N N . GLU A 1 225 ? -7.638 -12.743 18.531 1.00 74.44 225 GLU A N 1
ATOM 1824 C CA . GLU A 1 225 ? -8.415 -11.717 17.825 1.00 74.44 225 GLU A CA 1
ATOM 1825 C C . GLU A 1 225 ? -7.593 -11.071 16.709 1.00 74.44 225 GLU A C 1
ATOM 1827 O O . GLU A 1 225 ? -8.067 -10.953 15.577 1.00 74.44 225 GLU A O 1
ATOM 1832 N N . GLU A 1 226 ? -6.326 -10.747 16.985 1.00 74.88 226 GLU A N 1
ATOM 1833 C CA . GLU A 1 226 ? -5.409 -10.313 15.944 1.00 74.88 226 GLU A CA 1
ATOM 1834 C C . GLU A 1 226 ? -5.260 -11.387 14.861 1.00 74.88 226 GLU A C 1
ATOM 1836 O O . GLU A 1 226 ? -5.418 -11.092 13.672 1.00 74.88 226 GLU A O 1
ATOM 1841 N N . ASN A 1 227 ? -4.934 -12.626 15.227 1.00 77.44 227 ASN A N 1
ATOM 1842 C CA . ASN A 1 227 ? -4.632 -13.677 14.262 1.00 77.44 227 ASN A CA 1
ATOM 1843 C C . ASN A 1 227 ? -5.829 -14.001 13.367 1.00 77.44 227 ASN A C 1
ATOM 1845 O O . ASN A 1 227 ? -5.636 -14.233 12.181 1.00 77.44 227 ASN A O 1
ATOM 1849 N N . LYS A 1 228 ? -7.051 -13.916 13.898 1.00 81.88 228 LYS A N 1
ATOM 1850 C CA . LYS A 1 228 ? -8.273 -14.044 13.104 1.00 81.88 228 LYS A CA 1
ATOM 1851 C C . LYS A 1 228 ? -8.391 -12.940 12.049 1.00 81.88 228 LYS A C 1
ATOM 1853 O O . LYS A 1 228 ? -8.635 -13.238 10.885 1.00 81.88 228 LYS A O 1
ATOM 1858 N N . ALA A 1 229 ? -8.159 -11.680 12.426 1.00 83.06 229 ALA A N 1
ATOM 1859 C CA . ALA A 1 229 ? -8.158 -10.575 11.464 1.00 83.06 229 ALA A CA 1
ATOM 1860 C C . ALA A 1 229 ? -7.066 -10.753 10.395 1.00 83.06 229 ALA A C 1
ATOM 1862 O O . ALA A 1 229 ? -7.278 -10.436 9.228 1.00 83.06 229 ALA A O 1
ATOM 1863 N N . TYR A 1 230 ? -5.903 -11.286 10.779 1.00 85.75 230 TYR A N 1
ATOM 1864 C CA . TYR A 1 230 ? -4.847 -11.628 9.828 1.00 85.75 230 TYR A CA 1
ATOM 1865 C C . TYR A 1 230 ? -5.259 -12.743 8.871 1.00 85.75 230 TYR A C 1
ATOM 1867 O O . TYR A 1 230 ? -5.073 -12.581 7.675 1.00 85.75 230 TYR A O 1
ATOM 1875 N N . GLU A 1 231 ? -5.796 -13.848 9.379 1.00 86.81 231 GLU A N 1
ATOM 1876 C CA . GLU A 1 231 ? -6.221 -14.996 8.578 1.00 86.81 231 GLU A CA 1
ATOM 1877 C C . GLU A 1 231 ? -7.249 -14.576 7.521 1.00 86.81 231 GLU A C 1
ATOM 1879 O O . GLU A 1 231 ? -7.070 -14.884 6.344 1.00 86.81 231 GLU A O 1
ATOM 1884 N N . GLU A 1 232 ? -8.253 -13.781 7.905 1.00 90.31 232 GLU A N 1
ATOM 1885 C CA . GLU A 1 232 ? -9.253 -13.230 6.979 1.00 90.31 232 GLU A CA 1
ATOM 1886 C C . GLU A 1 232 ? -8.609 -12.359 5.884 1.00 90.31 232 GLU A C 1
ATOM 1888 O O . GLU A 1 232 ? -8.893 -12.526 4.698 1.00 90.31 232 GLU A O 1
ATOM 1893 N N . VAL A 1 233 ? -7.702 -11.450 6.260 1.00 91.62 233 VAL A N 1
ATOM 1894 C CA . VAL A 1 233 ? -7.023 -10.562 5.302 1.00 91.62 233 VAL A CA 1
ATOM 1895 C C . VAL A 1 233 ? -6.052 -11.329 4.407 1.00 91.62 233 VAL A C 1
ATOM 1897 O O . VAL A 1 233 ? -6.016 -11.088 3.205 1.00 91.62 233 VAL A O 1
ATOM 1900 N N . ALA A 1 234 ? -5.269 -12.249 4.963 1.00 90.25 234 ALA A N 1
ATOM 1901 C CA . ALA A 1 234 ? -4.284 -13.038 4.235 1.00 90.25 234 ALA A CA 1
ATOM 1902 C C . ALA A 1 234 ? -4.946 -13.976 3.223 1.00 90.25 234 ALA A C 1
ATOM 1904 O O . ALA A 1 234 ? -4.401 -14.148 2.135 1.00 90.25 234 ALA A O 1
ATOM 1905 N N . THR A 1 235 ? -6.112 -14.530 3.571 1.00 91.81 235 THR A N 1
ATOM 1906 C CA . THR A 1 235 ? -6.942 -15.337 2.669 1.00 91.81 235 THR A CA 1
ATOM 1907 C C . THR A 1 235 ? -7.436 -14.488 1.507 1.00 91.81 235 THR A C 1
ATOM 1909 O O . THR A 1 235 ? -7.089 -14.778 0.371 1.00 91.81 235 THR A O 1
ATOM 1912 N N . TYR A 1 236 ? -8.110 -13.367 1.780 1.00 94.06 236 TYR A N 1
ATOM 1913 C CA . TYR A 1 236 ? -8.614 -12.472 0.731 1.00 94.06 236 TYR A CA 1
ATOM 1914 C C . TYR A 1 236 ? -7.509 -11.944 -0.194 1.00 94.06 236 TYR A C 1
ATOM 1916 O O . TYR A 1 236 ? -7.622 -11.911 -1.417 1.00 94.06 236 TYR A O 1
ATOM 1924 N N . VAL A 1 237 ? -6.387 -11.520 0.387 1.00 93.69 237 VAL A N 1
ATOM 1925 C CA . VAL A 1 237 ? -5.258 -10.976 -0.374 1.00 93.69 237 VAL A CA 1
ATOM 1926 C C . VAL A 1 237 ? -4.640 -12.044 -1.289 1.00 93.69 237 VAL A C 1
ATOM 1928 O O . VAL A 1 237 ? -4.214 -11.713 -2.398 1.00 93.69 237 VAL A O 1
ATOM 1931 N N . LEU A 1 238 ? -4.611 -13.303 -0.846 1.00 92.81 238 LEU A N 1
ATOM 1932 C CA . LEU A 1 238 ? -4.103 -14.430 -1.622 1.00 92.81 238 LEU A CA 1
ATOM 1933 C C . LEU A 1 238 ? -5.089 -14.886 -2.693 1.00 92.81 238 LEU A C 1
ATOM 1935 O O . LEU A 1 238 ? -4.721 -14.927 -3.864 1.00 92.81 238 LEU A O 1
ATOM 1939 N N . GLU A 1 239 ? -6.311 -15.215 -2.292 1.00 91.69 239 GLU A N 1
ATOM 1940 C CA . GLU A 1 239 ? -7.302 -15.882 -3.135 1.00 91.69 239 GLU A CA 1
ATOM 1941 C C . GLU A 1 239 ? -7.990 -14.909 -4.098 1.00 91.69 239 GLU A C 1
ATOM 1943 O O . GLU A 1 239 ? -8.118 -15.213 -5.282 1.00 91.69 239 GLU A O 1
ATOM 1948 N N . ASP A 1 240 ? -8.350 -13.709 -3.632 1.00 91.88 240 ASP A N 1
ATOM 1949 C CA . ASP A 1 240 ? -9.123 -12.750 -4.432 1.00 91.88 240 ASP A CA 1
ATOM 1950 C C . ASP A 1 240 ? -8.234 -11.723 -5.145 1.00 91.88 240 ASP A C 1
ATOM 1952 O O . ASP A 1 240 ? -8.568 -11.208 -6.214 1.00 91.88 240 ASP A O 1
ATOM 1956 N N . MET A 1 241 ? -7.072 -11.402 -4.567 1.00 92.94 241 MET A N 1
ATOM 1957 C CA . MET A 1 241 ? -6.213 -10.324 -5.074 1.00 92.94 241 MET A CA 1
ATOM 1958 C C . MET A 1 241 ? -4.903 -10.803 -5.714 1.00 92.94 241 MET A C 1
ATOM 1960 O O . MET A 1 241 ? -4.275 -10.003 -6.418 1.00 92.94 241 MET A O 1
ATOM 1964 N N . ASN A 1 242 ? -4.530 -12.081 -5.561 1.00 94.06 242 ASN A N 1
ATOM 1965 C CA . ASN A 1 242 ? -3.291 -12.684 -6.075 1.00 94.06 242 ASN A CA 1
ATOM 1966 C C . ASN A 1 242 ? -2.005 -12.054 -5.495 1.00 94.06 242 ASN A C 1
ATOM 1968 O O . ASN A 1 242 ? -1.073 -11.677 -6.218 1.00 94.06 242 ASN A O 1
ATOM 1972 N N . TYR A 1 243 ? -1.945 -11.910 -4.168 1.00 94.94 243 TYR A N 1
ATOM 1973 C CA . TYR A 1 243 ? -0.753 -11.464 -3.442 1.00 94.94 243 TYR A CA 1
ATOM 1974 C C . TYR A 1 243 ? -0.489 -12.302 -2.183 1.00 94.94 243 TYR A C 1
ATOM 1976 O O . TYR A 1 243 ? -1.388 -12.859 -1.571 1.00 94.94 243 TYR A O 1
ATOM 1984 N N . VAL A 1 244 ? 0.755 -12.300 -1.710 1.00 93.19 244 VAL A N 1
ATOM 1985 C CA . VAL A 1 244 ? 1.115 -12.719 -0.346 1.00 93.19 244 VAL A CA 1
ATOM 1986 C C . VAL A 1 244 ? 1.586 -11.529 0.485 1.00 93.19 244 VAL A C 1
ATOM 1988 O O . VAL A 1 244 ? 2.142 -10.564 -0.045 1.00 93.19 244 VAL A O 1
ATOM 1991 N N . MET A 1 245 ? 1.396 -11.602 1.803 1.00 89.56 245 MET A N 1
ATOM 1992 C CA . MET A 1 245 ? 1.834 -10.590 2.767 1.00 89.56 245 MET A CA 1
ATOM 1993 C C . MET A 1 245 ? 3.180 -10.979 3.409 1.00 89.56 245 MET A C 1
ATOM 1995 O O . MET A 1 245 ? 3.310 -12.093 3.910 1.00 89.56 245 MET A O 1
ATOM 1999 N N . LYS A 1 246 ? 4.169 -10.067 3.429 1.00 81.06 246 LYS A N 1
ATOM 2000 C CA . LYS A 1 246 ? 5.556 -10.313 3.910 1.00 81.06 246 LYS A CA 1
ATOM 2001 C C . LYS A 1 246 ? 6.012 -9.455 5.110 1.00 81.06 246 LYS A C 1
ATOM 2003 O O . LYS A 1 246 ? 7.165 -9.494 5.492 1.00 81.06 246 LYS A O 1
ATOM 2008 N N . ASP A 1 247 ? 5.194 -8.572 5.666 1.00 67.25 247 ASP A N 1
ATOM 2009 C CA . ASP A 1 247 ? 5.637 -7.774 6.831 1.00 67.25 247 ASP A CA 1
ATOM 2010 C C . ASP A 1 247 ? 4.494 -7.602 7.821 1.00 67.25 247 ASP A C 1
ATOM 2012 O O . ASP A 1 247 ? 4.042 -6.499 8.134 1.00 67.25 247 ASP A O 1
ATOM 2016 N N . VAL A 1 248 ? 3.960 -8.745 8.246 1.00 61.25 248 VAL A N 1
ATOM 2017 C CA . VAL A 1 248 ? 2.766 -8.838 9.103 1.00 61.25 248 VAL A CA 1
ATOM 2018 C C . VAL A 1 248 ? 3.108 -8.904 10.587 1.00 61.25 248 VAL A C 1
ATOM 2020 O O . VAL A 1 248 ? 2.233 -8.755 11.437 1.00 61.25 248 VAL A O 1
ATOM 2023 N N . VAL A 1 249 ? 4.391 -9.084 10.898 1.00 59.56 249 VAL A N 1
ATOM 2024 C CA . VAL A 1 249 ? 4.937 -9.061 12.260 1.00 59.56 249 VAL A CA 1
ATOM 2025 C C . VAL A 1 249 ? 5.095 -7.630 12.767 1.00 59.56 249 VAL A C 1
ATOM 2027 O O . VAL A 1 249 ? 5.029 -7.389 13.972 1.00 59.56 249 VAL A O 1
ATOM 2030 N N . ASN A 1 250 ? 5.314 -6.674 11.862 1.00 65.50 250 ASN A N 1
ATOM 2031 C CA . ASN A 1 250 ? 5.609 -5.297 12.213 1.00 65.50 250 ASN A CA 1
ATOM 2032 C C . ASN A 1 250 ? 4.337 -4.564 12.680 1.00 65.50 250 ASN A C 1
ATOM 2034 O O . ASN A 1 250 ? 3.472 -4.246 11.857 1.00 65.50 250 ASN A O 1
ATOM 2038 N N . PRO A 1 251 ? 4.231 -4.211 13.977 1.00 62.91 251 PRO A N 1
ATOM 2039 C CA . PRO A 1 251 ? 3.048 -3.549 14.528 1.00 62.91 251 PRO A CA 1
ATOM 2040 C C . PRO A 1 251 ? 2.799 -2.161 13.928 1.00 62.91 251 PRO A C 1
ATOM 2042 O O . PRO A 1 251 ? 1.742 -1.573 14.125 1.00 62.91 251 PRO A O 1
ATOM 2045 N N . ARG A 1 252 ? 3.746 -1.611 13.160 1.00 71.00 252 ARG A N 1
ATOM 2046 C CA . ARG A 1 252 ? 3.577 -0.332 12.460 1.00 71.00 252 ARG A CA 1
ATOM 2047 C C . ARG A 1 252 ? 2.588 -0.391 11.297 1.00 71.00 252 ARG A C 1
ATOM 2049 O O . ARG A 1 252 ? 2.103 0.665 10.906 1.00 71.00 252 ARG A O 1
ATOM 2056 N N . ASN A 1 253 ? 2.296 -1.582 10.776 1.00 75.31 253 ASN A N 1
ATOM 2057 C CA . ASN A 1 253 ? 1.507 -1.762 9.554 1.00 75.31 253 ASN A CA 1
ATOM 2058 C C . ASN A 1 253 ? 0.015 -2.026 9.822 1.00 75.31 253 ASN A C 1
ATOM 2060 O O . ASN A 1 253 ? -0.759 -2.195 8.876 1.00 75.31 253 ASN A O 1
ATOM 2064 N N . PHE A 1 254 ? -0.390 -2.072 11.095 1.00 78.75 254 PHE A N 1
ATOM 2065 C CA . PHE A 1 254 ? -1.778 -2.246 11.501 1.00 78.75 254 PHE A CA 1
ATOM 2066 C C . PHE A 1 254 ? -2.155 -1.358 12.688 1.00 78.75 254 PHE A C 1
ATOM 2068 O O . PHE A 1 254 ? -1.295 -0.827 13.390 1.00 78.75 254 PHE A O 1
ATOM 2075 N N . GLY A 1 255 ? -3.455 -1.143 12.867 1.00 78.94 255 GLY A N 1
ATOM 2076 C CA . GLY A 1 255 ? -4.043 -0.301 13.908 1.00 78.94 255 GLY A CA 1
ATOM 2077 C C . GLY A 1 255 ? -5.418 -0.815 14.308 1.00 78.94 255 GLY A C 1
ATOM 2078 O O . GLY A 1 255 ? -5.813 -1.898 13.882 1.00 78.94 255 GLY A O 1
ATOM 2079 N N . ILE A 1 256 ? -6.136 -0.058 15.137 1.00 81.44 256 ILE A N 1
ATOM 2080 C CA . ILE A 1 256 ? -7.445 -0.465 15.659 1.00 81.44 256 ILE A CA 1
ATOM 2081 C C . ILE A 1 256 ? -8.462 0.649 15.425 1.00 81.44 256 ILE A C 1
ATOM 2083 O O . ILE A 1 256 ? -8.201 1.806 15.752 1.00 81.44 256 ILE A O 1
ATOM 2087 N N . ARG A 1 257 ? -9.615 0.291 14.855 1.00 84.06 257 ARG A N 1
ATOM 2088 C CA . ARG A 1 257 ? -10.787 1.170 14.767 1.00 84.06 257 ARG A CA 1
ATOM 2089 C C . ARG A 1 257 ? -11.391 1.397 16.151 1.00 84.06 257 ARG A C 1
ATOM 2091 O O . ARG A 1 257 ? -11.216 0.590 17.058 1.00 84.06 257 ARG A O 1
ATOM 2098 N N . ASP A 1 258 ? -12.201 2.440 16.292 1.00 80.31 258 ASP A N 1
ATOM 2099 C CA . ASP A 1 258 ? -12.864 2.766 17.565 1.00 80.31 258 ASP A CA 1
ATOM 2100 C C . ASP A 1 258 ? -13.785 1.645 18.084 1.00 80.31 258 ASP A C 1
ATOM 2102 O O . ASP A 1 258 ? -14.013 1.529 19.286 1.00 80.31 258 ASP A O 1
ATOM 2106 N N . ASN A 1 259 ? -14.276 0.779 17.191 1.00 80.06 259 ASN A N 1
ATOM 2107 C CA . ASN A 1 259 ? -15.076 -0.402 17.530 1.00 80.06 259 ASN A CA 1
ATOM 2108 C C . ASN A 1 259 ? -14.241 -1.630 17.959 1.00 80.06 259 ASN A C 1
ATOM 2110 O O . ASN A 1 259 ? -14.815 -2.687 18.214 1.00 80.06 259 ASN A O 1
ATOM 2114 N N . GLY A 1 260 ? -12.910 -1.515 18.022 1.00 78.69 260 GLY A N 1
ATOM 2115 C CA . GLY A 1 260 ? -11.994 -2.595 18.396 1.00 78.69 260 GLY A CA 1
ATOM 2116 C C . GLY A 1 260 ? -11.498 -3.465 17.235 1.00 78.69 260 GLY A C 1
ATOM 2117 O O . GLY A 1 260 ? -10.653 -4.328 17.455 1.00 78.69 260 GLY A O 1
ATOM 2118 N N . GLU A 1 261 ? -11.970 -3.249 16.003 1.00 84.62 261 GLU A N 1
ATOM 2119 C CA . GLU A 1 261 ? -11.523 -4.023 14.838 1.00 84.62 261 GLU A CA 1
ATOM 2120 C C . GLU A 1 261 ? -10.074 -3.690 14.464 1.00 84.62 261 GLU A C 1
ATOM 2122 O O . GLU A 1 261 ? -9.691 -2.522 14.374 1.00 84.62 261 GLU A O 1
ATOM 2127 N N . ILE A 1 262 ? -9.275 -4.723 14.199 1.00 84.50 262 ILE A N 1
ATOM 2128 C CA . ILE A 1 262 ? -7.872 -4.590 13.797 1.00 84.50 262 ILE A CA 1
ATOM 2129 C C . ILE A 1 262 ? -7.787 -4.421 12.287 1.00 84.50 262 ILE A C 1
ATOM 2131 O O . ILE A 1 262 ? -8.399 -5.187 11.549 1.00 84.50 262 ILE A O 1
ATOM 2135 N N . VAL A 1 263 ? -7.004 -3.444 11.831 1.00 87.62 263 VAL A N 1
ATOM 2136 C CA . VAL A 1 263 ? -6.913 -3.056 10.420 1.00 87.62 263 VAL A CA 1
ATOM 2137 C C . VAL A 1 263 ? -5.468 -3.012 9.946 1.00 87.62 263 VAL A C 1
ATOM 2139 O O . VAL A 1 263 ? -4.664 -2.254 10.484 1.00 87.62 263 VAL A O 1
ATOM 2142 N N . TYR A 1 264 ? -5.163 -3.758 8.887 1.00 87.69 264 TYR A N 1
ATOM 2143 C CA . TYR A 1 264 ? -3.897 -3.766 8.154 1.00 87.69 264 TYR A CA 1
ATOM 2144 C C . TYR A 1 264 ? -3.887 -2.660 7.098 1.00 87.69 264 TYR A C 1
ATOM 2146 O O . TYR A 1 264 ? -4.258 -2.872 5.944 1.00 87.69 264 TYR A O 1
ATOM 2154 N N . PHE A 1 265 ? -3.483 -1.454 7.495 1.00 87.12 265 PHE A N 1
ATOM 2155 C CA . PHE A 1 265 ? -3.563 -0.265 6.640 1.00 87.12 265 PHE A CA 1
ATOM 2156 C C . PHE A 1 265 ? -2.302 0.009 5.801 1.00 87.12 265 PHE A C 1
ATOM 2158 O O . PHE A 1 265 ? -2.355 0.848 4.904 1.00 87.12 265 PHE A O 1
ATOM 2165 N N . ASP A 1 266 ? -1.169 -0.654 6.069 1.00 86.38 266 ASP A N 1
ATOM 2166 C CA . ASP A 1 266 ? 0.078 -0.497 5.292 1.00 86.38 266 ASP A CA 1
ATOM 2167 C C . ASP A 1 266 ? 0.733 -1.862 4.983 1.00 86.38 266 ASP A C 1
ATOM 2169 O O . ASP A 1 266 ? 1.882 -2.096 5.359 1.00 86.38 266 ASP A O 1
ATOM 2173 N N . PRO A 1 267 ? 0.021 -2.815 4.346 1.00 87.38 267 PRO A N 1
ATOM 2174 C CA . PRO A 1 267 ? 0.551 -4.159 4.147 1.00 87.38 267 PRO A CA 1
ATOM 2175 C C . PRO A 1 267 ? 1.715 -4.167 3.144 1.00 87.38 267 PRO A C 1
ATOM 2177 O O . PRO A 1 267 ? 1.647 -3.535 2.085 1.00 87.38 267 PRO A O 1
ATOM 2180 N N . PHE A 1 268 ? 2.766 -4.939 3.448 1.00 88.56 268 PHE A N 1
ATOM 2181 C CA . PHE A 1 268 ? 3.787 -5.310 2.467 1.00 88.56 268 PHE A CA 1
ATOM 2182 C C . PHE A 1 268 ? 3.270 -6.498 1.663 1.00 88.56 268 PHE A C 1
ATOM 2184 O O . PHE A 1 268 ? 3.189 -7.613 2.182 1.00 88.56 268 PHE A O 1
ATOM 2191 N N . LEU A 1 269 ? 2.997 -6.260 0.383 1.00 91.94 269 LEU A N 1
ATOM 2192 C CA . LEU A 1 269 ? 2.450 -7.245 -0.544 1.00 91.94 269 LEU A CA 1
ATOM 2193 C C . LEU A 1 269 ? 3.462 -7.662 -1.610 1.00 91.94 269 LEU A C 1
ATOM 2195 O O . LEU A 1 269 ? 4.315 -6.870 -2.018 1.00 91.94 269 LEU A O 1
ATOM 2199 N N . ILE A 1 270 ? 3.350 -8.904 -2.076 1.00 93.62 270 ILE A N 1
ATOM 2200 C CA . ILE A 1 270 ? 4.113 -9.437 -3.208 1.00 93.62 270 ILE A CA 1
ATOM 2201 C C . ILE A 1 270 ? 3.157 -10.212 -4.117 1.00 93.62 270 ILE A C 1
ATOM 2203 O O . ILE A 1 270 ? 2.438 -11.062 -3.603 1.00 93.62 270 ILE A O 1
ATOM 2207 N N . PRO A 1 271 ? 3.129 -9.950 -5.437 1.00 94.31 271 PRO A N 1
ATOM 2208 C CA . PRO A 1 271 ? 2.316 -10.719 -6.372 1.00 94.31 271 PRO A CA 1
ATOM 2209 C C . PRO A 1 271 ? 2.605 -12.224 -6.287 1.00 94.31 271 PRO A C 1
ATOM 2211 O O . PRO A 1 271 ? 3.771 -12.637 -6.237 1.00 94.31 271 PRO A O 1
ATOM 2214 N N . TYR A 1 272 ? 1.551 -13.034 -6.268 1.00 93.69 272 TYR A N 1
ATOM 2215 C CA . TYR A 1 272 ? 1.619 -14.487 -6.139 1.00 93.69 272 TYR A CA 1
ATOM 2216 C C . TYR A 1 272 ? 0.424 -15.142 -6.853 1.00 93.69 272 TYR A C 1
ATOM 2218 O O . TYR A 1 272 ? -0.669 -14.591 -6.785 1.00 93.69 272 TYR A O 1
ATOM 2226 N N . PRO A 1 273 ? 0.594 -16.320 -7.467 1.00 90.19 273 PRO A N 1
ATOM 2227 C CA . PRO A 1 273 ? 1.845 -17.060 -7.592 1.00 90.19 273 PRO A CA 1
ATOM 2228 C C . PRO A 1 273 ? 2.669 -16.569 -8.789 1.00 90.19 273 PRO A C 1
ATOM 2230 O O . PRO A 1 273 ? 2.119 -16.071 -9.772 1.00 90.19 273 PRO A O 1
ATOM 2233 N N . SE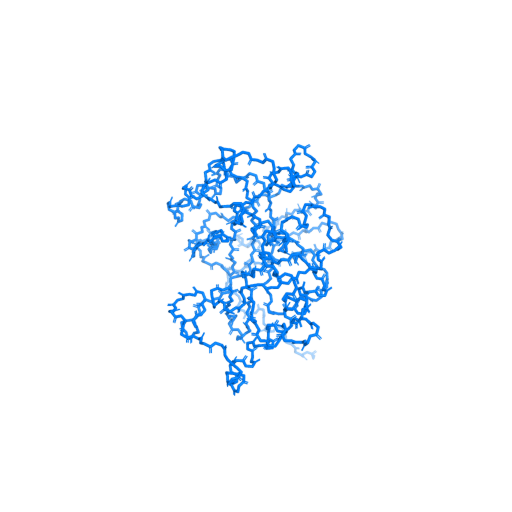R A 1 274 ? 4.004 -16.639 -8.718 1.00 87.12 274 SER A N 1
ATOM 2234 C CA . SER A 1 274 ? 4.818 -15.939 -9.715 1.00 87.12 274 SER A CA 1
ATOM 2235 C C . SER A 1 274 ? 4.691 -16.519 -11.117 1.00 87.12 274 SER A C 1
ATOM 2237 O O . SER A 1 274 ? 4.898 -15.777 -12.071 1.00 87.12 274 SER A O 1
ATOM 2239 N N . GLN A 1 275 ? 4.318 -17.793 -11.284 1.00 86.50 275 GLN A N 1
ATOM 2240 C CA . GLN A 1 275 ? 4.200 -18.409 -12.609 1.00 86.50 275 GLN A CA 1
ATOM 2241 C C . GLN A 1 275 ? 3.148 -17.740 -13.506 1.00 86.50 275 GLN A C 1
ATOM 2243 O O . GLN A 1 275 ? 3.378 -17.654 -14.716 1.00 86.50 275 GLN A O 1
ATOM 2248 N N . ASP A 1 276 ? 2.084 -17.188 -12.919 1.00 89.50 276 ASP A N 1
ATOM 2249 C CA . ASP A 1 276 ? 0.944 -16.606 -13.643 1.00 89.50 276 ASP A CA 1
ATOM 2250 C C . ASP A 1 276 ? 1.157 -15.123 -13.984 1.00 89.50 276 ASP A C 1
ATOM 2252 O O . ASP A 1 276 ? 0.398 -14.513 -14.735 1.00 89.50 276 ASP A O 1
ATOM 2256 N N . LEU A 1 277 ? 2.237 -14.538 -13.466 1.00 88.56 277 LEU A N 1
ATOM 2257 C CA . LEU A 1 277 ? 2.571 -13.135 -13.654 1.00 88.56 277 LEU A CA 1
ATOM 2258 C C . LEU A 1 277 ? 3.222 -12.872 -15.018 1.00 88.56 277 LEU A C 1
ATOM 2260 O O . LEU A 1 277 ? 3.960 -13.700 -15.572 1.00 88.56 277 LEU A O 1
ATOM 2264 N N . ASN A 1 278 ? 3.031 -11.660 -15.539 1.00 87.88 278 ASN A N 1
ATOM 2265 C CA . ASN A 1 278 ? 3.784 -11.211 -16.711 1.00 87.88 278 ASN A CA 1
ATOM 2266 C C . ASN A 1 278 ? 5.264 -10.940 -16.361 1.00 87.88 278 ASN A C 1
ATOM 2268 O O . ASN A 1 278 ? 5.648 -10.880 -15.193 1.00 87.88 278 ASN A O 1
ATOM 2272 N N . THR A 1 279 ? 6.122 -10.742 -17.367 1.00 84.69 279 THR A N 1
ATOM 2273 C CA . THR A 1 279 ? 7.572 -10.542 -17.165 1.00 84.69 279 THR A CA 1
ATOM 2274 C C . THR A 1 279 ? 7.910 -9.399 -16.200 1.00 84.69 279 THR A C 1
ATOM 2276 O O . THR A 1 279 ? 8.824 -9.536 -15.387 1.00 84.69 279 THR A O 1
ATOM 2279 N N . ASN A 1 280 ? 7.181 -8.279 -16.252 1.00 84.56 280 ASN A N 1
ATOM 2280 C CA . ASN A 1 280 ? 7.427 -7.142 -15.361 1.00 84.56 280 ASN A CA 1
ATOM 2281 C C . ASN A 1 280 ? 7.061 -7.491 -13.914 1.00 84.56 280 ASN A C 1
ATOM 2283 O O . ASN A 1 280 ? 7.853 -7.267 -13.000 1.00 84.56 280 ASN A O 1
ATOM 2287 N N . GLU A 1 281 ? 5.882 -8.072 -13.711 1.00 86.94 281 GLU A N 1
ATOM 2288 C CA . GLU A 1 281 ? 5.393 -8.491 -12.397 1.00 86.94 281 GLU A CA 1
ATOM 2289 C C . GLU A 1 281 ? 6.275 -9.580 -11.778 1.00 86.94 281 GLU A C 1
ATOM 2291 O O . GLU A 1 281 ? 6.610 -9.480 -10.599 1.00 86.94 281 GLU A O 1
ATOM 2296 N N . LYS A 1 282 ? 6.746 -10.551 -12.574 1.00 88.00 282 LYS A N 1
ATOM 2297 C CA . LYS A 1 282 ? 7.709 -11.582 -12.146 1.00 88.00 282 LYS A CA 1
ATOM 2298 C C . LYS A 1 282 ? 8.995 -10.974 -11.599 1.00 88.00 282 LYS A C 1
ATOM 2300 O O . LYS A 1 282 ? 9.466 -11.370 -10.534 1.00 88.00 282 LYS A O 1
ATOM 2305 N N . LEU A 1 283 ? 9.567 -9.997 -12.303 1.00 84.75 283 LEU A N 1
ATOM 2306 C CA . LEU A 1 283 ? 10.805 -9.340 -11.874 1.00 84.75 283 LEU A CA 1
ATOM 2307 C C . LEU A 1 283 ? 10.599 -8.494 -10.615 1.00 84.75 283 LEU A C 1
ATOM 2309 O O . LEU A 1 283 ? 11.423 -8.548 -9.700 1.00 84.75 283 LEU A O 1
ATOM 2313 N N . MET A 1 284 ? 9.485 -7.759 -10.540 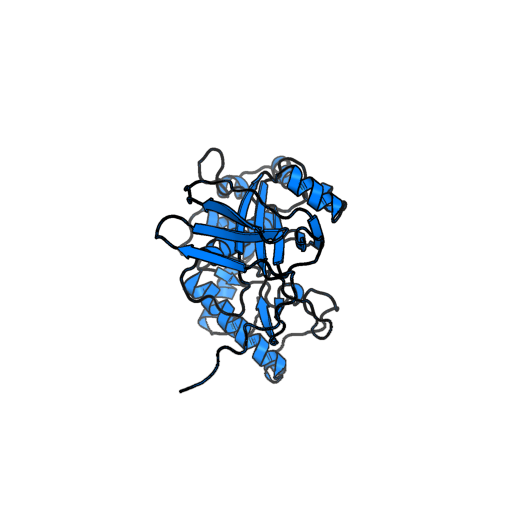1.00 88.06 284 MET A N 1
ATOM 2314 C CA . MET A 1 284 ? 9.112 -7.016 -9.335 1.00 88.06 284 MET A CA 1
ATOM 2315 C C . MET A 1 284 ? 8.940 -7.954 -8.136 1.00 88.06 284 MET A C 1
ATOM 2317 O O . MET A 1 284 ? 9.517 -7.710 -7.077 1.00 88.06 284 MET A O 1
ATOM 2321 N N . ALA A 1 285 ? 8.206 -9.054 -8.309 1.00 90.00 285 ALA A N 1
ATOM 2322 C CA . ALA A 1 285 ? 7.985 -10.046 -7.268 1.00 90.00 285 ALA A CA 1
ATOM 2323 C C . ALA A 1 285 ? 9.303 -10.700 -6.819 1.00 90.00 285 ALA A C 1
ATOM 2325 O O . ALA A 1 285 ? 9.584 -10.744 -5.623 1.00 90.00 285 ALA A O 1
ATOM 2326 N N . SER A 1 286 ? 10.164 -11.111 -7.757 1.00 86.88 286 SER A N 1
ATOM 2327 C CA . SER A 1 286 ? 11.485 -11.697 -7.475 1.00 86.88 286 SER A CA 1
ATOM 2328 C C . SER A 1 286 ? 12.368 -10.777 -6.619 1.00 86.88 286 SER A C 1
ATOM 2330 O O . SER A 1 286 ? 12.949 -11.214 -5.618 1.00 86.88 286 SER A O 1
ATOM 2332 N N . LEU A 1 287 ? 12.390 -9.474 -6.933 1.00 86.00 287 LEU A N 1
ATOM 2333 C CA . LEU A 1 287 ? 13.122 -8.471 -6.152 1.00 86.00 287 LEU A CA 1
ATOM 2334 C C . LEU A 1 287 ? 12.633 -8.386 -4.695 1.00 86.00 287 LEU A C 1
ATOM 2336 O O . LEU A 1 287 ? 13.427 -8.132 -3.781 1.00 86.00 287 LEU A O 1
ATOM 2340 N N . LEU A 1 288 ? 11.333 -8.584 -4.461 1.00 88.38 288 LEU A N 1
ATOM 2341 C CA . LEU A 1 288 ? 10.740 -8.516 -3.126 1.00 88.38 288 LEU A CA 1
ATOM 2342 C C . LEU A 1 288 ? 10.829 -9.841 -2.368 1.00 88.38 288 LEU A C 1
ATOM 2344 O O . LEU A 1 288 ? 11.098 -9.815 -1.161 1.00 88.38 288 LEU A O 1
ATOM 2348 N N . TYR A 1 289 ? 10.671 -10.984 -3.042 1.00 87.88 289 TYR A N 1
ATOM 2349 C CA . TYR A 1 289 ? 10.833 -12.310 -2.445 1.00 87.88 289 TYR A CA 1
ATOM 2350 C C . TYR A 1 289 ? 12.238 -12.481 -1.869 1.00 87.88 289 TYR A C 1
ATOM 2352 O O . TYR A 1 289 ? 12.375 -12.884 -0.708 1.00 87.88 289 TYR A O 1
ATOM 2360 N N . GLY A 1 290 ? 13.267 -12.094 -2.625 1.00 83.12 290 GLY A N 1
ATOM 2361 C CA . GLY A 1 290 ? 14.656 -12.390 -2.286 1.00 83.12 290 GLY A CA 1
ATOM 2362 C C . GLY A 1 290 ? 14.972 -13.884 -2.413 1.00 83.12 290 GLY A C 1
ATOM 2363 O O . GLY A 1 290 ? 14.173 -14.672 -2.921 1.00 83.12 290 GLY A O 1
ATOM 2364 N N . PHE A 1 291 ? 16.154 -14.293 -1.948 1.00 77.62 291 PHE A N 1
ATOM 2365 C CA . PHE A 1 291 ? 16.641 -15.662 -2.135 1.00 77.62 291 PHE A CA 1
ATOM 2366 C C . PHE A 1 291 ? 15.695 -16.714 -1.529 1.00 77.62 291 PHE A C 1
ATOM 2368 O O . PHE A 1 291 ? 15.438 -16.703 -0.321 1.00 77.62 291 PHE A O 1
ATOM 2375 N N . LYS A 1 292 ? 15.187 -17.623 -2.378 1.00 83.62 292 LYS A N 1
ATOM 2376 C CA . LYS A 1 292 ? 14.210 -18.677 -2.035 1.00 83.62 292 LYS A CA 1
ATOM 2377 C C . LYS A 1 292 ? 12.943 -18.165 -1.331 1.00 83.62 292 LYS A C 1
ATOM 2379 O O . LYS A 1 292 ? 12.287 -18.923 -0.623 1.00 83.62 292 LYS A O 1
ATOM 2384 N N . GLY A 1 293 ? 12.606 -16.880 -1.472 1.00 85.19 293 GLY A N 1
ATOM 2385 C CA . GLY A 1 293 ? 11.478 -16.280 -0.755 1.00 85.19 293 GLY A CA 1
ATOM 2386 C C . GLY A 1 293 ? 10.142 -16.913 -1.135 1.00 85.19 293 GLY A C 1
ATOM 2387 O O . GLY A 1 293 ? 9.371 -17.286 -0.256 1.00 85.19 293 GLY A O 1
ATOM 2388 N N . GLU A 1 294 ? 9.908 -17.103 -2.431 1.00 89.62 294 GLU A N 1
ATOM 2389 C CA . GLU A 1 294 ? 8.665 -17.686 -2.938 1.00 89.62 294 GLU A CA 1
ATOM 2390 C C . GLU A 1 294 ? 8.473 -19.146 -2.506 1.00 89.62 294 GLU A C 1
ATOM 2392 O O . GLU A 1 294 ? 7.391 -19.516 -2.061 1.00 89.62 294 GLU A O 1
ATOM 2397 N N . GLU A 1 295 ? 9.528 -19.970 -2.537 1.00 90.50 295 GLU A N 1
ATOM 2398 C CA . GLU A 1 295 ? 9.466 -21.357 -2.051 1.00 90.50 295 GLU A CA 1
ATOM 2399 C C . GLU A 1 295 ? 9.043 -21.437 -0.580 1.00 90.50 295 GLU A C 1
ATOM 2401 O O . GLU A 1 295 ? 8.352 -22.377 -0.184 1.00 90.50 295 GLU A O 1
ATOM 2406 N N . LYS A 1 296 ? 9.456 -20.465 0.245 1.00 89.25 296 LYS A N 1
ATOM 2407 C CA . LYS A 1 296 ? 9.043 -20.410 1.651 1.00 89.25 296 LYS A CA 1
ATOM 2408 C C . LYS A 1 296 ? 7.558 -20.073 1.778 1.00 89.25 296 LYS A C 1
ATOM 2410 O O . LYS A 1 296 ? 6.887 -20.729 2.569 1.00 89.25 296 LYS A O 1
ATOM 2415 N N . PHE A 1 297 ? 7.054 -19.113 0.996 1.00 90.06 297 PHE A N 1
ATOM 2416 C CA . PHE A 1 297 ? 5.619 -18.814 0.948 1.00 90.06 297 PHE A CA 1
ATOM 2417 C C . PHE A 1 297 ? 4.820 -20.027 0.491 1.00 90.06 297 PHE A C 1
ATOM 2419 O O . PHE A 1 297 ? 3.909 -20.432 1.200 1.00 90.06 297 PHE A O 1
ATOM 2426 N N . LYS A 1 298 ? 5.225 -20.671 -0.610 1.00 91.62 298 LYS A N 1
ATOM 2427 C CA . LYS A 1 298 ? 4.584 -21.891 -1.111 1.00 91.62 298 LYS A CA 1
ATOM 2428 C C . LYS A 1 298 ? 4.490 -22.965 -0.026 1.00 91.62 298 LYS A C 1
ATOM 2430 O O . LYS A 1 298 ? 3.398 -23.394 0.312 1.00 91.62 298 LYS A O 1
ATOM 2435 N N . LYS A 1 299 ? 5.614 -23.319 0.609 1.00 91.00 299 LYS A N 1
ATOM 2436 C CA . LYS A 1 299 ? 5.628 -24.313 1.698 1.00 91.00 299 LYS A CA 1
ATOM 2437 C C . LYS A 1 299 ? 4.721 -23.932 2.866 1.00 91.00 299 LYS A C 1
ATOM 2439 O O . LYS A 1 299 ? 4.141 -24.819 3.480 1.00 91.00 299 LYS A O 1
ATOM 2444 N N . ALA A 1 300 ? 4.650 -22.648 3.215 1.00 88.50 300 ALA A N 1
ATOM 2445 C CA . ALA A 1 300 ? 3.812 -22.182 4.314 1.00 88.50 300 ALA A CA 1
ATOM 2446 C C . ALA A 1 300 ? 2.323 -22.112 3.961 1.00 88.50 300 ALA A C 1
ATOM 2448 O O . ALA A 1 300 ? 1.490 -22.301 4.841 1.00 88.50 300 ALA A O 1
ATOM 2449 N N . ILE A 1 301 ? 1.983 -21.850 2.701 1.00 90.31 301 ILE A N 1
ATOM 2450 C CA . ILE A 1 301 ? 0.610 -21.946 2.203 1.00 90.31 301 ILE A CA 1
ATOM 2451 C C . ILE A 1 301 ? 0.192 -23.422 2.203 1.00 90.31 301 ILE A C 1
ATOM 2453 O O . ILE A 1 301 ? -0.801 -23.763 2.838 1.00 90.31 301 ILE A O 1
ATOM 2457 N N . ASP A 1 302 ? 1.013 -24.305 1.622 1.00 90.88 302 ASP A N 1
ATOM 2458 C CA . ASP A 1 302 ? 0.738 -25.745 1.496 1.00 90.88 302 ASP A CA 1
ATOM 2459 C C . ASP A 1 302 ? 0.498 -26.435 2.854 1.00 90.88 302 ASP A C 1
ATOM 2461 O O . ASP A 1 302 ? -0.303 -27.360 2.955 1.00 90.88 302 ASP A O 1
ATOM 2465 N N . ASN A 1 303 ? 1.185 -25.999 3.916 1.00 89.19 303 ASN A N 1
ATOM 2466 C CA . ASN A 1 303 ? 1.017 -26.552 5.267 1.00 89.19 303 ASN A CA 1
ATOM 2467 C C . ASN A 1 303 ? 0.090 -25.720 6.177 1.00 89.19 303 ASN A C 1
ATOM 2469 O O . ASN A 1 303 ? -0.006 -26.006 7.372 1.00 89.19 303 ASN A O 1
ATOM 2473 N N . GLY A 1 304 ? -0.562 -24.682 5.641 1.00 85.25 304 GLY A N 1
ATOM 2474 C CA . GLY A 1 304 ? -1.479 -23.798 6.365 1.00 85.25 304 GLY A CA 1
ATOM 2475 C C . GLY A 1 304 ? -0.823 -22.849 7.376 1.00 85.25 304 GLY A C 1
ATOM 2476 O O . GLY A 1 304 ? -1.521 -22.079 8.036 1.00 85.25 304 GLY A O 1
ATOM 2477 N N . ASN A 1 305 ? 0.505 -22.863 7.525 1.00 83.62 305 ASN A N 1
ATOM 2478 C CA . ASN A 1 305 ? 1.198 -21.997 8.479 1.00 83.62 305 ASN A CA 1
ATOM 2479 C C . ASN A 1 305 ? 1.196 -20.526 8.064 1.00 83.62 305 ASN A C 1
ATOM 2481 O O . ASN A 1 305 ? 1.285 -19.666 8.940 1.00 83.62 305 ASN A O 1
ATOM 2485 N N . TYR A 1 306 ? 1.085 -20.236 6.764 1.00 83.69 306 TYR A N 1
ATOM 2486 C CA . TYR A 1 306 ? 0.986 -18.872 6.248 1.00 83.69 306 TYR A CA 1
ATOM 2487 C C . TYR A 1 306 ? -0.152 -18.126 6.946 1.00 83.69 306 TYR A C 1
ATOM 2489 O O . TYR A 1 306 ? 0.103 -17.102 7.559 1.00 83.69 306 TYR A O 1
ATOM 2497 N N . PHE A 1 307 ? -1.348 -18.710 6.999 1.00 82.19 307 PHE A N 1
ATOM 2498 C CA . PHE A 1 307 ? -2.534 -18.107 7.615 1.00 82.19 307 PHE A CA 1
ATOM 2499 C C . PHE A 1 307 ? -2.488 -18.043 9.149 1.00 82.19 307 PHE A C 1
ATOM 2501 O O . PHE A 1 307 ? -3.204 -17.260 9.764 1.00 82.19 307 PHE A O 1
ATOM 2508 N N . ARG A 1 308 ? -1.637 -18.857 9.786 1.00 73.31 308 ARG A N 1
ATOM 2509 C CA . ARG A 1 308 ? -1.655 -19.062 11.244 1.00 73.31 308 ARG A CA 1
ATOM 2510 C C . ARG A 1 308 ? -0.545 -18.358 12.007 1.00 73.31 308 ARG A C 1
ATOM 2512 O O . ARG A 1 308 ? -0.734 -18.044 13.176 1.00 73.31 308 ARG A O 1
ATOM 2519 N N . TYR A 1 309 ? 0.625 -18.179 11.396 1.00 64.94 309 TYR A N 1
ATOM 2520 C CA . TYR A 1 309 ? 1.838 -17.853 12.151 1.00 64.94 309 TYR A CA 1
ATOM 2521 C C . TYR A 1 309 ? 2.535 -16.563 11.733 1.00 64.94 309 TYR A C 1
ATOM 2523 O O . TYR A 1 309 ? 3.616 -16.290 12.260 1.00 64.94 309 TYR A O 1
ATOM 2531 N N . ARG A 1 310 ? 1.953 -15.763 10.822 1.00 67.81 310 ARG A N 1
ATOM 2532 C CA . ARG A 1 310 ? 2.484 -14.447 10.400 1.00 67.81 310 ARG A CA 1
ATOM 2533 C C . ARG A 1 310 ? 4.006 -14.451 10.192 1.00 67.81 310 ARG A C 1
ATOM 2535 O O . ARG A 1 310 ? 4.694 -13.516 10.576 1.00 67.81 310 ARG A O 1
ATOM 2542 N N . SER A 1 311 ? 4.568 -15.548 9.688 1.00 60.12 311 SER A N 1
ATOM 2543 C CA . SER A 1 311 ? 5.999 -15.853 9.866 1.00 60.12 311 SER A CA 1
ATOM 2544 C C . SER A 1 311 ? 6.913 -15.209 8.821 1.00 60.12 311 SER A C 1
ATOM 2546 O O . SER A 1 311 ? 8.065 -15.628 8.683 1.00 60.12 311 SER A O 1
ATOM 2548 N N . PHE A 1 312 ? 6.390 -14.252 8.055 1.00 57.94 312 PHE A N 1
ATOM 2549 C CA . PHE A 1 312 ? 6.990 -13.750 6.824 1.00 57.94 312 PHE A CA 1
ATOM 2550 C C . PHE A 1 312 ? 7.279 -12.268 6.867 1.00 57.94 312 PHE A C 1
ATOM 2552 O O . PHE A 1 312 ? 6.406 -11.522 7.379 1.00 57.94 312 PHE A O 1
#

Radius of gyration: 23.33 Å; chains: 1; bounding box: 80×64×48 Å

Sequence (312 aa):
MVASIDIIRKLSAKESLIRAFNNRQTLVFRKVYMDNGSEQILTTTYTPEESEGKDFEAETMDYLGSGYGGSVFRLKDNEGRLIDKVLKVVRTFPNKEDGKPFKYSELLVNTPMPERKKFFPGSLKSMTMNRIQADFFRKLLKSTDPIPKGLPKVFKYSEGKLPPTLRREMIAAKSETAKKFPEETYVSLWIMEYIPCVWKNEFCGKAPSNRKWTVSNLKNKEYNEENKAYEEVATYVLEDMNYVMKDVVNPRNFGIRDNGEIVYFDPFLIPYPSQDLNTNEKLMASLLYGFKGEEKFKKAIDNGNYFRYRSF

Foldseek 3Di:
DDDDPPPVPDDPPDDWDWDWDDPPFWTWTWTWDQDPNDTDTDIDIDGDDDDDDDDDDFQAWAWDDADLLATKTFGADPVRHTDQKMKGKGFADDCDDPNHGDDLVCVLPPDDPVRQCVSPVHHNLSRLQNVVQLVVLVCVQVDPDDDQPQAWAWDDKDWAFDDPSNQVNVCVNPVCVCRVRPHRGTIIMTMTGHFDADPVACALVPDPDPDPQDPVCCPDPLVVLLLVSQLSNQCCCCPVVQKHFQPSVDRSQWHAHPVGHIYRHHTRIQGPDLVPDDPSSNSSNPSNLDDCNNVVVVVCVVVVVSSGRVPD